Protein AF-R4W8A7-F1 (afdb_monomer_lite)

Foldseek 3Di:
DDDDDDDDDDPPPPPPPPVPPPDDDDDDQDQQCPLPDRPVCCVVLVADSNDQQRCPLQHGPVVCVVLVARSNDQQRCPLQHGCNRCVVLVARSNDQQRCPLQRGVNNCVVLVARSNDQQRFQQPHGQNCQVVQHDPVRHGNPPRDSQAAEAAAEEEEEVVFDFDDPVLQVVLQVVQLPAQPATSVRHGGHGYHYHGDYYFHDAAAEVPCQVVVVVRQCVRCPVVLVGYAYEYAGAHDPPDPDQKDDDVVGRYIYGHSPDDSLQRSLVVNLNVVCSRVPPCVVPPQQDPVDNVDGHDFDSNDRPPDPDDDDDHDCVVVPVVVDDDPDD

Structure (mmCIF, N/CA/C/O backbone):
data_AF-R4W8A7-F1
#
_entry.id   AF-R4W8A7-F1
#
loop_
_atom_site.group_PDB
_atom_site.id
_atom_site.type_symbol
_atom_site.label_atom_id
_atom_site.label_alt_id
_atom_site.label_comp_id
_atom_site.label_asym_id
_atom_site.label_entity_id
_atom_site.label_seq_id
_atom_site.pdbx_PDB_ins_code
_atom_site.Cartn_x
_atom_site.Cartn_y
_atom_site.Cartn_z
_atom_site.occupancy
_atom_site.B_iso_or_equiv
_atom_site.auth_seq_id
_atom_site.auth_comp_id
_atom_site.auth_asym_id
_atom_site.auth_atom_id
_atom_site.pdbx_PDB_model_num
ATOM 1 N N . MET A 1 1 ? 80.874 -18.357 -58.121 1.00 40.91 1 MET A N 1
ATOM 2 C CA . MET A 1 1 ? 80.306 -16.994 -58.053 1.00 40.91 1 MET A CA 1
ATOM 3 C C . MET A 1 1 ? 78.795 -17.116 -57.934 1.00 40.91 1 MET A C 1
ATOM 5 O O . MET A 1 1 ? 78.198 -17.773 -58.768 1.00 40.91 1 MET A O 1
ATOM 9 N N . ALA A 1 2 ? 78.270 -16.571 -56.833 1.00 42.44 2 ALA A N 1
ATOM 10 C CA . ALA A 1 2 ? 76.891 -16.185 -56.505 1.00 42.44 2 ALA A CA 1
ATOM 11 C C . ALA A 1 2 ? 75.696 -17.038 -56.995 1.00 42.44 2 ALA A C 1
ATOM 13 O O . ALA A 1 2 ? 75.274 -16.966 -58.143 1.00 42.44 2 ALA A O 1
ATOM 14 N N . SER A 1 3 ? 75.072 -17.725 -56.033 1.00 41.09 3 SER A N 1
ATOM 15 C CA . SER A 1 3 ? 73.655 -18.104 -56.039 1.00 41.09 3 SER A CA 1
ATOM 16 C C . SER A 1 3 ? 72.813 -16.889 -55.625 1.00 41.09 3 SER A C 1
ATOM 18 O O . SER A 1 3 ? 73.094 -16.305 -54.578 1.00 41.09 3 SER A O 1
ATOM 20 N N . ILE A 1 4 ? 71.759 -16.558 -56.375 1.00 42.88 4 ILE A N 1
ATOM 21 C CA . ILE A 1 4 ? 70.669 -15.675 -55.927 1.00 42.88 4 ILE A CA 1
ATOM 22 C C . ILE A 1 4 ? 69.343 -16.369 -56.275 1.00 42.88 4 ILE A C 1
ATOM 24 O O . ILE A 1 4 ? 69.090 -16.588 -57.460 1.00 42.88 4 ILE A O 1
ATOM 28 N N . PRO A 1 5 ? 68.504 -16.746 -55.291 1.00 47.16 5 PRO A N 1
ATOM 29 C CA . PRO A 1 5 ? 67.225 -17.391 -55.555 1.00 47.16 5 PRO A CA 1
ATOM 30 C C . PRO A 1 5 ? 66.009 -16.499 -55.223 1.00 47.16 5 PRO A C 1
ATOM 32 O O . PRO A 1 5 ? 66.077 -15.630 -54.353 1.00 47.16 5 PRO A O 1
ATOM 35 N N . ARG A 1 6 ? 64.862 -16.879 -55.817 1.00 44.91 6 ARG A N 1
ATOM 36 C CA . ARG A 1 6 ? 63.460 -16.503 -55.494 1.00 44.91 6 ARG A CA 1
ATOM 37 C C . ARG A 1 6 ? 63.041 -15.091 -55.972 1.00 44.91 6 ARG A C 1
ATOM 39 O O . ARG A 1 6 ? 63.858 -14.191 -56.038 1.00 44.91 6 ARG A O 1
ATOM 46 N N . ARG A 1 7 ? 61.775 -14.808 -56.306 1.00 41.84 7 ARG A N 1
ATOM 47 C CA . ARG A 1 7 ? 60.537 -15.164 -55.589 1.00 41.84 7 ARG A CA 1
ATOM 48 C C . ARG A 1 7 ? 59.315 -15.172 -56.514 1.00 41.84 7 ARG A C 1
ATOM 50 O O . ARG A 1 7 ? 59.117 -14.248 -57.293 1.00 41.84 7 ARG A O 1
ATOM 57 N N . SER A 1 8 ? 58.484 -16.197 -56.344 1.00 41.72 8 SER A N 1
ATOM 58 C CA . SER A 1 8 ? 57.076 -16.199 -56.731 1.00 41.72 8 SER A CA 1
ATOM 59 C C . SER A 1 8 ? 56.355 -15.051 -56.026 1.00 41.72 8 SER A C 1
ATOM 61 O O . SER A 1 8 ? 56.482 -14.891 -54.810 1.00 41.72 8 SER A O 1
ATOM 63 N N . LEU A 1 9 ? 55.618 -14.258 -56.798 1.00 34.59 9 LEU A N 1
ATOM 64 C CA . LEU A 1 9 ? 54.727 -13.216 -56.310 1.00 34.59 9 LEU A CA 1
ATOM 65 C C . LEU A 1 9 ? 53.485 -13.897 -55.712 1.00 34.59 9 LEU A C 1
ATOM 67 O O . LEU A 1 9 ? 52.551 -14.235 -56.431 1.00 34.59 9 LEU A O 1
ATOM 71 N N . LEU A 1 10 ? 53.501 -14.163 -54.404 1.00 33.59 10 LEU A N 1
ATOM 72 C CA . LEU A 1 10 ? 52.267 -14.380 -53.653 1.00 33.59 10 LEU A CA 1
ATOM 73 C C . LEU A 1 10 ? 51.600 -13.011 -53.496 1.00 33.59 10 LEU A C 1
ATOM 75 O O . LEU A 1 10 ? 52.116 -12.147 -52.789 1.00 33.59 10 LEU A O 1
ATOM 79 N N . VAL A 1 11 ? 50.469 -12.816 -54.171 1.00 34.50 11 VAL A N 1
ATOM 80 C CA . VAL A 1 11 ? 49.527 -11.744 -53.848 1.00 34.50 11 VAL A CA 1
ATOM 81 C C . VAL A 1 11 ? 48.867 -12.148 -52.534 1.00 34.50 11 VAL A C 1
ATOM 83 O O . VAL A 1 11 ? 47.927 -12.936 -52.513 1.00 34.50 11 VAL A O 1
ATOM 86 N N . ALA A 1 12 ? 49.424 -11.677 -51.422 1.00 31.95 12 ALA A N 1
ATOM 87 C CA . ALA A 1 12 ? 48.715 -11.676 -50.157 1.00 31.95 12 ALA A CA 1
ATOM 88 C C . ALA A 1 12 ? 47.638 -10.590 -50.259 1.00 31.95 12 ALA A C 1
ATOM 90 O O . ALA A 1 12 ? 47.948 -9.401 -50.204 1.00 31.95 12 ALA A O 1
ATOM 91 N N . ILE A 1 13 ? 46.386 -11.000 -50.461 1.00 40.44 13 ILE A N 1
ATOM 92 C CA . ILE A 1 13 ? 45.234 -10.163 -50.129 1.00 40.44 13 ILE A CA 1
ATOM 93 C C . ILE A 1 13 ? 45.298 -10.015 -48.610 1.00 40.44 13 ILE A C 1
ATOM 95 O O . ILE A 1 13 ? 44.958 -10.936 -47.871 1.00 40.44 13 ILE A O 1
ATOM 99 N N . ALA A 1 14 ? 45.859 -8.902 -48.147 1.00 34.88 14 ALA A N 1
ATOM 100 C CA . ALA A 1 14 ? 45.767 -8.527 -46.753 1.00 34.88 14 ALA A CA 1
ATOM 101 C C . ALA A 1 14 ? 44.297 -8.198 -46.486 1.00 34.88 14 ALA A C 1
ATOM 103 O O . ALA A 1 14 ? 43.787 -7.191 -46.972 1.00 34.88 14 ALA A O 1
ATOM 104 N N . ILE A 1 15 ? 43.618 -9.068 -45.739 1.00 44.22 15 ILE A N 1
ATOM 105 C CA . ILE A 1 15 ? 42.438 -8.678 -44.973 1.00 44.22 15 ILE A CA 1
ATOM 106 C C . ILE A 1 15 ? 42.979 -7.690 -43.941 1.00 44.22 15 ILE A C 1
ATOM 108 O O . ILE A 1 15 ? 43.568 -8.081 -42.935 1.00 44.22 15 ILE A O 1
ATOM 112 N N . VAL A 1 16 ? 42.923 -6.403 -44.272 1.00 36.38 16 VAL A N 1
ATOM 113 C CA . VAL A 1 16 ? 43.170 -5.339 -43.305 1.00 36.38 16 VAL A CA 1
ATOM 114 C C . VAL A 1 16 ? 41.988 -5.404 -42.338 1.00 36.38 16 VAL A C 1
ATOM 116 O O . VAL A 1 16 ? 40.857 -5.280 -42.807 1.00 36.38 16 VAL A O 1
ATOM 119 N N . PRO A 1 17 ? 42.191 -5.650 -41.031 1.00 43.69 17 PRO A N 1
ATOM 120 C CA . PRO A 1 17 ? 41.101 -5.496 -40.083 1.00 43.69 17 PRO A CA 1
ATOM 121 C C . PRO A 1 17 ? 40.669 -4.030 -40.159 1.00 43.69 17 PRO A C 1
ATOM 123 O O . PRO A 1 17 ? 41.504 -3.126 -40.080 1.00 43.69 17 PRO A O 1
ATOM 126 N N . ILE A 1 18 ? 39.377 -3.810 -40.373 1.00 47.09 18 ILE A N 1
ATOM 127 C CA . ILE A 1 18 ? 38.748 -2.505 -40.628 1.00 47.09 18 ILE A CA 1
ATOM 128 C C . ILE A 1 18 ? 39.082 -1.462 -39.533 1.00 47.09 18 ILE A C 1
ATOM 130 O O . ILE A 1 18 ? 39.034 -0.263 -39.783 1.00 47.09 18 ILE A O 1
ATOM 134 N N . ALA A 1 19 ? 39.593 -1.894 -38.378 1.00 43.59 19 ALA A N 1
ATOM 135 C CA . ALA A 1 19 ? 40.001 -1.062 -37.248 1.00 43.59 19 ALA A CA 1
ATOM 136 C C . ALA A 1 19 ? 41.186 -0.084 -37.468 1.00 43.59 19 ALA A C 1
ATOM 138 O O . ALA A 1 19 ? 41.485 0.688 -36.562 1.00 43.59 19 ALA A O 1
ATOM 139 N N . PHE A 1 20 ? 41.897 -0.077 -38.609 1.00 42.31 20 PHE A N 1
ATOM 140 C CA . PHE A 1 20 ? 43.115 0.756 -38.767 1.00 42.31 20 PHE A CA 1
ATOM 141 C C . PHE A 1 20 ? 43.002 1.970 -39.711 1.00 42.31 20 PHE A C 1
ATOM 143 O O . PHE A 1 20 ? 44.007 2.644 -39.943 1.00 42.31 20 PHE A O 1
ATOM 150 N N . LEU A 1 21 ? 41.822 2.295 -40.255 1.00 41.53 21 LEU A N 1
ATOM 151 C CA . LEU A 1 21 ? 41.671 3.384 -41.241 1.00 41.53 21 LEU A CA 1
ATOM 152 C C . LEU A 1 21 ? 40.852 4.597 -40.759 1.00 41.53 21 LEU A C 1
ATOM 154 O O . LEU A 1 21 ? 40.153 5.212 -41.556 1.00 41.53 21 LEU A O 1
ATOM 158 N N . ALA A 1 22 ? 40.960 4.988 -39.487 1.00 44.25 22 ALA A N 1
ATOM 159 C CA . ALA A 1 22 ? 40.264 6.176 -38.978 1.00 44.25 22 ALA A CA 1
ATOM 160 C C . ALA A 1 22 ? 41.106 7.012 -38.000 1.00 44.25 22 ALA A C 1
ATOM 162 O O . ALA A 1 22 ? 40.654 7.364 -36.920 1.00 44.25 22 ALA A O 1
ATOM 163 N N . ILE A 1 23 ? 42.341 7.371 -38.363 1.00 47.31 23 ILE A N 1
ATOM 164 C CA . ILE A 1 23 ? 43.041 8.480 -37.696 1.00 47.31 23 ILE A CA 1
ATOM 165 C C . ILE A 1 23 ? 43.795 9.278 -38.754 1.00 47.31 23 ILE A C 1
ATOM 167 O O . ILE A 1 23 ? 44.922 8.925 -39.083 1.00 47.31 23 ILE A O 1
ATOM 171 N N . LEU A 1 24 ? 43.163 10.325 -39.301 1.00 39.53 24 LEU A N 1
ATOM 172 C CA . LEU A 1 24 ? 43.803 11.570 -39.764 1.00 39.53 24 LEU A CA 1
ATOM 173 C C . LEU A 1 24 ? 42.748 12.538 -40.342 1.00 39.53 24 LEU A C 1
ATOM 175 O O . LEU A 1 24 ? 42.532 12.599 -41.546 1.00 39.53 24 LEU A O 1
ATOM 179 N N . GLY A 1 25 ? 42.160 13.351 -39.459 1.00 35.94 25 GLY A N 1
ATOM 180 C CA . GLY A 1 25 ? 41.702 14.705 -39.788 1.00 35.94 25 GLY A CA 1
ATOM 181 C C . GLY A 1 25 ? 40.254 14.878 -40.260 1.00 35.94 25 GLY A C 1
ATOM 182 O O . GLY A 1 25 ? 39.987 14.836 -41.452 1.00 35.94 25 GLY A O 1
ATOM 183 N N . GLY A 1 26 ? 39.376 15.260 -39.324 1.00 40.22 26 GLY A N 1
ATOM 184 C CA . GLY A 1 26 ? 38.155 16.021 -39.618 1.00 40.22 26 GLY A CA 1
ATOM 185 C C . GLY A 1 26 ? 36.877 15.196 -39.766 1.00 40.22 26 GLY A C 1
ATOM 186 O O . GLY A 1 26 ? 36.569 14.732 -40.853 1.00 40.22 26 GLY A O 1
ATOM 187 N N . THR A 1 27 ? 36.143 15.076 -38.654 1.00 53.88 27 THR A N 1
ATOM 188 C CA . THR A 1 27 ? 34.670 15.008 -38.547 1.00 53.88 27 THR A CA 1
ATOM 189 C C . THR A 1 27 ? 33.925 14.385 -39.733 1.00 53.88 27 THR A C 1
ATOM 191 O O . THR A 1 27 ? 33.524 15.107 -40.641 1.00 53.88 27 THR A O 1
ATOM 194 N N . ASN A 1 28 ? 33.761 13.062 -39.701 1.00 52.72 28 ASN A N 1
ATOM 195 C CA . ASN A 1 28 ? 32.592 12.295 -40.153 1.00 52.72 28 ASN A CA 1
ATOM 196 C C . ASN A 1 28 ? 32.923 10.830 -39.859 1.00 52.72 28 ASN A C 1
ATOM 198 O O . ASN A 1 28 ? 33.483 10.118 -40.691 1.00 52.72 28 ASN A O 1
ATOM 202 N N . VAL A 1 29 ? 32.696 10.434 -38.610 1.00 57.72 29 VAL A N 1
ATOM 203 C CA . VAL A 1 29 ? 32.687 9.024 -38.226 1.00 57.72 29 VAL A CA 1
ATOM 204 C C . VAL A 1 29 ? 31.498 8.398 -38.944 1.00 57.72 29 VAL A C 1
ATOM 206 O O . VAL A 1 29 ? 30.374 8.856 -38.784 1.00 57.72 29 VAL A O 1
ATOM 209 N N . VAL A 1 30 ? 31.782 7.458 -39.837 1.00 74.75 30 VAL A N 1
ATOM 210 C CA . VAL A 1 30 ? 30.763 6.752 -40.612 1.00 74.75 30 VAL A CA 1
ATOM 211 C C . VAL A 1 30 ? 30.154 5.702 -39.686 1.00 74.75 30 VAL A C 1
ATOM 213 O O . VAL A 1 30 ? 30.893 4.819 -39.253 1.00 74.75 30 VAL A O 1
ATOM 216 N N . ALA A 1 31 ? 28.864 5.839 -39.373 1.00 75.69 31 ALA A N 1
ATOM 217 C CA . ALA A 1 31 ? 28.040 4.732 -38.886 1.00 75.69 31 ALA A CA 1
ATOM 218 C C . ALA A 1 31 ? 28.004 3.653 -39.976 1.00 75.69 31 ALA A C 1
ATOM 220 O O . ALA A 1 31 ? 27.965 3.987 -41.169 1.00 75.69 31 ALA A O 1
ATOM 221 N N . LEU A 1 32 ? 28.130 2.385 -39.600 1.00 85.31 32 LEU A N 1
ATOM 222 C CA . LEU A 1 32 ? 28.291 1.277 -40.549 1.00 85.31 32 LEU A CA 1
ATOM 223 C C . LEU A 1 32 ? 26.991 0.471 -40.751 1.00 85.31 32 LEU A C 1
ATOM 225 O O . LEU A 1 32 ? 26.922 -0.323 -41.694 1.00 85.31 32 LEU A O 1
ATOM 229 N N . ASP A 1 33 ? 25.962 0.767 -39.964 1.00 79.69 33 ASP A N 1
ATOM 230 C CA . ASP A 1 33 ? 24.642 0.129 -39.876 1.00 79.69 33 ASP A CA 1
ATOM 231 C C . ASP A 1 33 ? 23.469 1.135 -39.800 1.00 79.69 33 ASP A C 1
ATOM 233 O O . ASP A 1 33 ? 22.336 0.754 -39.510 1.00 79.69 33 ASP A O 1
ATOM 237 N N . ASP A 1 34 ? 23.720 2.395 -40.178 1.00 82.44 34 ASP A N 1
ATOM 238 C CA . ASP A 1 34 ? 22.728 3.475 -40.327 1.00 82.44 34 ASP A CA 1
ATOM 239 C C . ASP A 1 34 ? 21.937 3.848 -39.045 1.00 82.44 34 ASP A C 1
ATOM 241 O O . ASP A 1 34 ? 20.929 4.553 -39.146 1.00 82.44 34 ASP A O 1
ATOM 245 N N . ASP A 1 35 ? 22.404 3.465 -37.856 1.00 81.38 35 ASP A N 1
ATOM 246 C CA . ASP A 1 35 ? 21.795 3.806 -36.556 1.00 81.38 35 ASP A CA 1
ATOM 247 C C . ASP A 1 35 ? 22.171 5.229 -36.065 1.00 81.38 35 ASP A C 1
ATOM 249 O O . ASP A 1 35 ? 21.445 5.889 -35.328 1.00 81.38 35 ASP A O 1
ATOM 253 N N . GLY A 1 36 ? 23.290 5.762 -36.564 1.00 83.31 36 GLY A N 1
ATOM 254 C CA . GLY A 1 36 ? 23.833 7.063 -36.180 1.00 83.31 36 GLY A CA 1
ATOM 255 C C . GLY A 1 36 ? 24.973 6.997 -35.162 1.00 83.31 36 GLY A C 1
ATOM 256 O O . GLY A 1 36 ? 25.645 8.023 -34.971 1.00 83.31 36 GLY A O 1
ATOM 257 N N . ALA A 1 37 ? 25.269 5.830 -34.586 1.00 83.75 37 ALA A N 1
ATOM 258 C CA . ALA A 1 37 ? 26.425 5.606 -33.743 1.00 83.75 37 ALA A CA 1
ATOM 259 C C . ALA A 1 37 ? 27.711 5.601 -34.591 1.00 83.75 37 ALA A C 1
ATOM 261 O O . ALA A 1 37 ? 27.817 5.027 -35.677 1.00 83.75 37 ALA A O 1
ATOM 262 N N . PRO A 1 38 ? 28.764 6.302 -34.148 1.00 84.62 38 PRO A N 1
ATOM 263 C CA . PRO A 1 38 ? 30.074 6.172 -34.760 1.00 84.62 38 PRO A CA 1
ATOM 264 C C . PRO A 1 38 ? 30.617 4.738 -34.652 1.00 84.62 38 PRO A C 1
ATOM 266 O O . PRO A 1 38 ? 30.923 4.314 -33.545 1.00 84.62 38 PRO A O 1
ATOM 269 N N . ALA A 1 39 ? 30.997 4.105 -35.768 1.00 83.50 39 ALA A N 1
ATOM 270 C CA . ALA A 1 39 ? 31.692 2.801 -35.753 1.00 83.50 39 ALA A CA 1
ATOM 271 C C . ALA A 1 39 ? 32.928 2.733 -34.841 1.00 83.50 39 ALA A C 1
ATOM 273 O O . ALA A 1 39 ? 33.339 1.673 -34.377 1.00 83.50 39 ALA A O 1
ATOM 274 N N . ALA A 1 40 ? 33.578 3.873 -34.587 1.00 82.25 40 ALA A N 1
ATOM 275 C CA . ALA A 1 40 ? 34.628 3.934 -33.580 1.00 82.25 40 ALA A CA 1
ATOM 276 C C . ALA A 1 40 ? 34.063 3.823 -32.153 1.00 82.25 40 ALA A C 1
ATOM 278 O O . ALA A 1 40 ? 34.636 3.089 -31.357 1.00 82.25 40 ALA A O 1
ATOM 279 N N . ALA A 1 41 ? 32.994 4.555 -31.828 1.00 83.12 41 ALA A N 1
ATOM 280 C CA . ALA A 1 41 ? 32.342 4.513 -30.521 1.00 83.12 41 ALA A CA 1
ATOM 281 C C . ALA A 1 41 ? 31.858 3.099 -30.197 1.00 83.12 41 ALA A C 1
ATOM 283 O O . ALA A 1 41 ? 32.230 2.605 -29.144 1.00 83.12 41 ALA A O 1
ATOM 284 N N . GLU A 1 42 ? 31.197 2.422 -31.132 1.00 84.75 42 GLU A N 1
ATOM 285 C CA . GLU A 1 42 ? 30.707 1.045 -30.972 1.00 84.75 42 GLU A CA 1
ATOM 286 C C . GLU A 1 42 ? 31.853 0.059 -30.723 1.00 84.75 42 GLU A C 1
ATOM 288 O O . GLU A 1 42 ? 31.872 -0.657 -29.730 1.00 84.75 42 GLU A O 1
ATOM 293 N N . VAL A 1 43 ? 32.929 0.120 -31.520 1.00 84.25 43 VAL A N 1
ATOM 294 C CA . VAL A 1 43 ? 34.113 -0.737 -31.311 1.00 84.25 43 VAL A CA 1
ATOM 295 C C . VAL A 1 43 ? 34.791 -0.496 -29.953 1.00 84.25 43 VAL A C 1
ATOM 297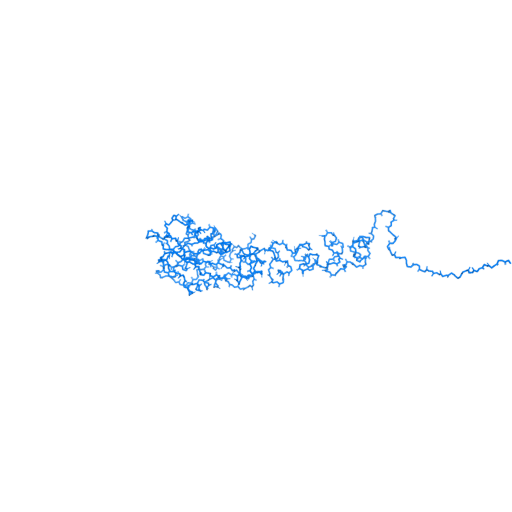 O O . VAL A 1 43 ? 35.371 -1.426 -29.385 1.00 84.25 43 VAL A O 1
ATOM 300 N N . TRP A 1 44 ? 34.779 0.737 -29.435 1.00 81.50 44 TRP A N 1
ATOM 301 C CA . TRP A 1 44 ? 35.346 1.056 -28.117 1.00 81.50 44 TRP A CA 1
ATOM 302 C C . TRP A 1 44 ? 34.375 0.774 -26.960 1.00 81.50 44 TRP A C 1
ATOM 304 O O . TRP A 1 44 ? 34.848 0.419 -25.879 1.00 81.50 44 TRP A O 1
ATOM 314 N N . GLY A 1 45 ? 33.069 0.934 -27.181 1.00 79.00 45 GLY A N 1
ATOM 315 C CA . GLY A 1 45 ? 31.971 0.629 -26.258 1.00 79.00 45 GLY A CA 1
ATOM 316 C C . GLY A 1 45 ? 31.664 -0.867 -26.177 1.00 79.00 45 GLY A C 1
ATOM 317 O O . GLY A 1 45 ? 31.176 -1.344 -25.161 1.00 79.00 45 GLY A O 1
ATOM 318 N N . GLY A 1 46 ? 32.089 -1.628 -27.185 1.00 84.62 46 GLY A N 1
ATOM 319 C CA . GLY A 1 46 ? 31.979 -3.079 -27.260 1.00 84.62 46 GLY A CA 1
ATOM 320 C C . GLY A 1 46 ? 30.744 -3.590 -28.002 1.00 84.62 46 GLY A C 1
ATOM 321 O O . GLY A 1 46 ? 30.560 -4.808 -28.000 1.00 84.62 46 GLY A O 1
ATOM 322 N N . SER A 1 47 ? 29.933 -2.708 -28.588 1.00 89.44 47 SER A N 1
ATOM 323 C CA . SER A 1 47 ? 28.782 -3.074 -29.416 1.00 89.44 47 SER A CA 1
ATOM 324 C C . SER A 1 47 ? 29.206 -3.391 -30.867 1.00 89.44 47 SER A C 1
ATOM 326 O O . SER A 1 47 ? 30.377 -3.183 -31.229 1.00 89.44 47 SER A O 1
ATOM 328 N N . ASP A 1 48 ? 28.350 -4.040 -31.665 1.00 89.19 48 ASP A N 1
ATOM 329 C CA . ASP A 1 48 ? 28.705 -4.508 -33.014 1.00 89.19 48 ASP A CA 1
ATOM 330 C C . ASP A 1 48 ? 28.410 -3.421 -34.060 1.00 89.19 48 ASP A C 1
ATOM 332 O O . ASP A 1 48 ? 27.258 -3.257 -34.428 1.00 89.19 48 ASP A O 1
ATOM 336 N N . PRO A 1 49 ? 29.430 -2.778 -34.669 1.00 88.50 49 PRO A N 1
ATOM 337 C CA . PRO A 1 49 ? 29.230 -1.664 -35.605 1.00 88.50 49 PRO A CA 1
ATOM 338 C C . PRO A 1 49 ? 28.556 -2.056 -36.931 1.00 88.50 49 PRO A C 1
ATOM 340 O O . PRO A 1 49 ? 28.585 -1.307 -37.902 1.00 88.50 49 PRO A O 1
ATOM 343 N N . PHE A 1 50 ? 28.112 -3.298 -37.086 1.00 91.19 50 PHE A N 1
ATOM 344 C CA . PHE A 1 50 ? 27.370 -3.758 -38.257 1.00 91.19 50 PHE A CA 1
ATOM 345 C C . PHE A 1 50 ? 25.932 -4.155 -37.911 1.00 91.19 50 PHE A C 1
ATOM 347 O O . PHE A 1 50 ? 25.246 -4.716 -38.777 1.00 91.19 50 PHE A O 1
ATOM 354 N N . VAL A 1 51 ? 25.504 -3.927 -36.671 1.00 92.38 51 VAL A N 1
ATOM 355 C CA . VAL A 1 51 ? 24.207 -4.309 -36.133 1.00 92.38 51 VAL A CA 1
ATOM 356 C C . VAL A 1 51 ? 23.633 -3.108 -35.393 1.00 92.38 51 VAL A C 1
ATOM 358 O O . VAL A 1 51 ? 24.065 -2.798 -34.300 1.00 92.38 51 VAL A O 1
ATOM 361 N N . THR A 1 52 ? 22.585 -2.525 -35.975 1.00 94.06 52 THR A N 1
ATOM 362 C CA . THR A 1 52 ? 21.883 -1.340 -35.457 1.00 94.06 52 THR A CA 1
ATOM 363 C C . THR A 1 52 ? 21.439 -1.463 -33.991 1.00 94.06 52 THR A C 1
ATOM 365 O O . THR A 1 52 ? 21.316 -0.450 -33.323 1.00 94.06 52 THR A O 1
ATOM 368 N N . ASP A 1 53 ? 21.126 -2.677 -33.540 1.00 95.50 53 ASP A N 1
ATOM 369 C CA . ASP A 1 53 ? 20.618 -3.021 -32.204 1.00 95.50 53 ASP A CA 1
ATOM 370 C C . ASP A 1 53 ? 21.356 -4.298 -31.773 1.00 95.50 53 ASP A C 1
ATOM 372 O O . ASP A 1 53 ? 21.054 -5.409 -32.241 1.00 95.50 53 ASP A O 1
ATOM 376 N N . THR A 1 54 ? 22.441 -4.120 -31.025 1.00 96.00 54 THR A N 1
ATOM 377 C CA . THR A 1 54 ? 23.427 -5.171 -30.770 1.00 96.00 54 THR A CA 1
ATOM 378 C C . THR A 1 54 ? 22.896 -6.287 -29.865 1.00 96.00 54 THR A C 1
ATOM 380 O O . THR A 1 54 ? 23.268 -7.454 -30.070 1.00 96.00 54 THR A O 1
ATOM 383 N N . ASP A 1 55 ? 22.060 -5.985 -28.872 1.00 96.19 55 ASP A N 1
ATOM 384 C CA . ASP A 1 55 ? 21.506 -6.979 -27.941 1.00 96.19 55 ASP A CA 1
ATOM 385 C C . ASP A 1 55 ? 20.067 -7.412 -28.253 1.00 96.19 55 ASP A C 1
ATOM 387 O O . ASP A 1 55 ? 19.653 -8.492 -27.811 1.00 96.19 55 ASP A O 1
ATOM 391 N N . GLY A 1 56 ? 19.384 -6.700 -29.146 1.00 97.00 56 GLY A N 1
ATOM 392 C CA . GLY A 1 56 ? 18.109 -7.085 -29.731 1.00 97.00 56 GLY A CA 1
ATOM 393 C C . GLY A 1 56 ? 16.897 -6.730 -28.877 1.00 97.00 56 GLY A C 1
ATOM 394 O O . GLY A 1 56 ? 15.878 -7.419 -29.008 1.00 97.00 56 GLY A O 1
ATOM 395 N N . ASP A 1 57 ? 17.005 -5.731 -28.006 1.00 96.31 57 ASP A N 1
ATOM 396 C CA . ASP A 1 57 ? 15.968 -5.316 -27.055 1.00 96.31 57 ASP A CA 1
ATOM 397 C C . ASP A 1 57 ? 14.940 -4.327 -27.662 1.00 96.31 57 ASP A C 1
ATOM 399 O O . ASP A 1 57 ? 13.864 -4.065 -27.107 1.00 96.31 57 ASP A O 1
ATOM 403 N N . GLY A 1 58 ? 15.225 -3.838 -28.876 1.00 95.56 58 GLY A N 1
ATOM 404 C CA . GLY A 1 58 ? 14.387 -2.914 -29.629 1.00 95.56 58 GLY A CA 1
ATOM 405 C C . GLY A 1 58 ? 14.795 -1.441 -29.548 1.00 95.56 58 GLY A C 1
ATOM 406 O O . GLY A 1 58 ? 14.071 -0.610 -30.118 1.00 95.56 58 GLY A O 1
ATOM 407 N N . LEU A 1 59 ? 15.907 -1.105 -28.895 1.00 95.88 59 LEU A N 1
ATOM 408 C CA . LEU A 1 59 ? 16.607 0.175 -29.000 1.00 95.88 59 LEU A CA 1
ATOM 409 C C . LEU A 1 59 ? 17.813 0.042 -29.932 1.00 95.88 59 LEU A C 1
ATOM 411 O O . LEU A 1 59 ? 18.393 -1.020 -30.078 1.00 95.88 59 LEU A O 1
ATOM 415 N N . ASP A 1 60 ? 18.145 1.122 -30.639 1.00 95.44 60 ASP A N 1
ATOM 416 C CA . ASP A 1 60 ? 19.387 1.147 -31.410 1.00 95.44 60 ASP A CA 1
ATOM 417 C C . ASP A 1 60 ? 20.568 1.587 -30.537 1.00 95.44 60 ASP A C 1
ATOM 419 O O . ASP A 1 60 ? 20.393 2.401 -29.622 1.00 95.44 60 ASP A O 1
ATOM 423 N N . ASP A 1 61 ? 21.771 1.099 -30.858 1.00 94.62 61 ASP A N 1
ATOM 424 C CA . ASP A 1 61 ? 22.993 1.337 -30.083 1.00 94.62 61 ASP A CA 1
ATOM 425 C C . ASP A 1 61 ? 23.203 2.845 -29.826 1.00 94.62 61 ASP A C 1
ATOM 427 O O . ASP A 1 61 ? 23.571 3.278 -28.729 1.00 94.62 61 ASP A O 1
ATOM 431 N N . ALA A 1 62 ? 22.951 3.682 -30.841 1.00 91.75 62 ALA A N 1
ATOM 432 C CA . ALA A 1 62 ? 23.009 5.138 -30.735 1.00 91.75 62 ALA A CA 1
ATOM 433 C C . ALA A 1 62 ? 22.065 5.712 -29.663 1.00 91.75 62 ALA A C 1
ATOM 435 O O . ALA A 1 62 ? 22.478 6.579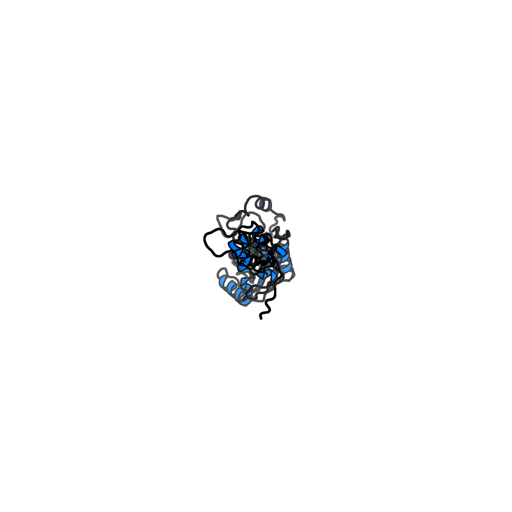 -28.885 1.00 91.75 62 ALA A O 1
ATOM 436 N N . THR A 1 63 ? 20.810 5.260 -29.628 1.00 94.19 63 THR A N 1
ATOM 437 C CA . THR A 1 63 ? 19.806 5.675 -28.641 1.00 94.19 63 THR A CA 1
ATOM 438 C C . THR A 1 63 ? 20.215 5.246 -27.245 1.00 94.19 63 THR A C 1
ATOM 440 O O . THR A 1 63 ? 20.077 6.037 -26.311 1.00 94.19 63 THR A O 1
ATOM 443 N N . GLU A 1 64 ? 20.744 4.038 -27.102 1.00 95.19 64 GLU A N 1
ATOM 444 C CA . GLU A 1 64 ? 21.204 3.506 -25.823 1.00 95.19 64 GLU A CA 1
ATOM 445 C C . GLU A 1 64 ? 22.353 4.332 -25.236 1.00 95.19 64 GLU A C 1
ATOM 447 O O . GLU A 1 64 ? 22.284 4.781 -24.087 1.00 95.19 64 GLU A O 1
ATOM 452 N N . TYR A 1 65 ? 23.350 4.697 -26.055 1.00 91.50 65 TYR A N 1
ATOM 453 C CA . TYR A 1 65 ? 24.400 5.635 -25.637 1.00 91.50 65 TYR A CA 1
ATOM 454 C C . TYR A 1 65 ? 23.845 6.994 -25.176 1.00 91.50 65 TYR A C 1
ATOM 456 O O . TYR A 1 65 ? 24.415 7.612 -24.269 1.00 91.50 65 TYR A O 1
ATOM 464 N N . ASP A 1 66 ? 22.776 7.483 -25.809 1.00 92.00 66 ASP A N 1
ATOM 465 C CA . ASP A 1 66 ? 22.167 8.781 -25.505 1.00 92.00 66 ASP A CA 1
ATOM 466 C C . ASP A 1 66 ? 21.347 8.763 -24.202 1.00 92.00 66 ASP A C 1
ATOM 468 O O . ASP A 1 66 ? 21.316 9.777 -23.493 1.00 92.00 66 ASP A O 1
ATOM 472 N N . ILE A 1 67 ? 20.697 7.642 -23.872 1.00 93.38 67 ILE A N 1
ATOM 473 C CA . ILE A 1 67 ? 19.892 7.493 -22.645 1.00 93.38 67 ILE A CA 1
ATOM 474 C C . ILE A 1 67 ? 20.666 6.877 -21.476 1.00 93.38 67 ILE A C 1
ATOM 476 O O . ILE A 1 67 ? 20.215 6.985 -20.341 1.00 93.38 67 ILE A O 1
ATOM 480 N N . GLY A 1 68 ? 21.857 6.335 -21.729 1.00 94.44 68 GLY A N 1
ATOM 481 C CA . GLY A 1 68 ? 22.758 5.822 -20.701 1.00 94.44 68 GLY A CA 1
ATOM 482 C C . GLY A 1 68 ? 22.619 4.330 -20.404 1.00 94.44 68 GLY A C 1
ATOM 483 O O . GLY A 1 68 ? 23.144 3.904 -19.373 1.00 94.44 68 GLY A O 1
ATOM 484 N N . THR A 1 69 ? 21.969 3.568 -21.285 1.00 96.50 69 THR A N 1
ATOM 485 C CA . THR A 1 69 ? 21.904 2.101 -21.233 1.00 96.50 69 THR A CA 1
ATOM 486 C C . THR A 1 69 ? 23.148 1.451 -21.866 1.00 96.50 69 THR A C 1
ATOM 488 O O . THR A 1 69 ? 23.976 2.145 -22.474 1.00 96.50 69 THR A O 1
ATOM 491 N N . ASP A 1 70 ? 23.382 0.153 -21.630 1.00 95.62 70 ASP A N 1
ATOM 492 C CA . ASP A 1 70 ? 24.510 -0.595 -22.220 1.00 95.62 70 ASP A CA 1
ATOM 493 C C . ASP A 1 70 ? 24.037 -1.352 -23.472 1.00 95.62 70 ASP A C 1
ATOM 495 O O . ASP A 1 70 ? 23.365 -2.359 -23.285 1.00 95.62 70 ASP A O 1
ATOM 499 N N . PRO A 1 71 ? 24.495 -0.987 -24.695 1.00 95.94 71 PRO A N 1
ATOM 500 C CA . PRO A 1 71 ? 24.065 -1.566 -25.985 1.00 95.94 71 PRO A CA 1
ATOM 501 C C . PRO A 1 71 ? 24.521 -3.006 -26.236 1.00 95.94 71 PRO A C 1
ATOM 503 O O . PRO A 1 71 ? 24.951 -3.408 -27.313 1.00 95.94 71 PRO A O 1
ATOM 506 N N . ARG A 1 72 ? 24.646 -3.790 -25.180 1.00 96.00 72 ARG A N 1
ATOM 507 C CA . ARG A 1 72 ? 25.113 -5.178 -25.160 1.00 96.00 72 ARG A CA 1
ATOM 508 C C . ARG A 1 72 ? 24.366 -5.968 -24.089 1.00 96.00 72 ARG A C 1
ATOM 510 O O . ARG A 1 72 ? 24.722 -7.131 -23.848 1.00 96.00 72 ARG A O 1
ATOM 517 N N . VAL A 1 73 ? 23.458 -5.319 -23.374 1.00 97.56 73 VAL A N 1
ATOM 518 C CA . VAL A 1 73 ? 22.724 -5.810 -22.227 1.00 97.56 73 VAL A CA 1
ATOM 519 C C . VAL A 1 73 ? 21.293 -5.314 -22.383 1.00 97.56 73 VAL A C 1
ATOM 521 O O . VAL A 1 73 ? 20.974 -4.227 -21.938 1.00 97.56 73 VAL A O 1
ATOM 524 N N . ALA A 1 74 ? 20.440 -6.191 -22.906 1.00 98.06 74 ALA A N 1
ATOM 525 C CA . ALA A 1 74 ? 19.042 -5.882 -23.193 1.00 98.06 74 ALA A CA 1
ATOM 526 C C . ALA A 1 74 ? 18.201 -5.397 -21.991 1.00 98.06 74 ALA A C 1
ATOM 528 O O . ALA A 1 74 ? 17.052 -5.051 -22.193 1.00 98.06 74 ALA A O 1
ATOM 529 N N . ASP A 1 75 ? 18.723 -5.476 -20.765 1.00 98.25 75 ASP A N 1
ATOM 530 C CA . ASP A 1 75 ? 18.101 -5.095 -19.485 1.00 98.25 75 ASP A CA 1
ATOM 531 C C . ASP A 1 75 ? 19.234 -4.527 -18.609 1.00 98.25 75 ASP A C 1
ATOM 533 O O . ASP A 1 75 ? 20.007 -5.267 -17.976 1.00 98.25 75 ASP A O 1
ATOM 537 N N . THR A 1 76 ? 19.443 -3.217 -18.711 1.00 98.19 76 THR A N 1
ATOM 538 C CA . THR A 1 76 ? 20.617 -2.503 -18.206 1.00 98.19 76 THR A CA 1
ATOM 539 C C . THR A 1 76 ? 20.669 -2.493 -16.683 1.00 98.19 76 THR A C 1
ATOM 541 O O . THR A 1 76 ? 21.756 -2.642 -16.100 1.00 98.19 76 THR A O 1
ATOM 544 N N . ASP A 1 77 ? 19.537 -2.289 -16.015 1.00 97.94 77 ASP A N 1
ATOM 545 C CA . ASP A 1 77 ? 19.469 -2.212 -14.556 1.00 97.94 77 ASP A CA 1
ATOM 546 C C . ASP A 1 77 ? 19.159 -3.557 -13.876 1.00 97.94 77 ASP A C 1
ATOM 548 O O . ASP A 1 77 ? 19.459 -3.728 -12.684 1.00 97.94 77 ASP A O 1
ATOM 552 N N . GLY A 1 78 ? 18.738 -4.554 -14.653 1.00 97.94 78 GLY A N 1
ATOM 553 C CA . GLY A 1 78 ? 18.602 -5.945 -14.253 1.00 97.94 78 GLY A CA 1
ATOM 554 C C . GLY A 1 78 ? 17.325 -6.241 -13.475 1.00 97.94 78 GLY A C 1
ATOM 555 O O . GLY A 1 78 ? 17.350 -7.146 -12.626 1.00 97.94 78 GLY A O 1
ATOM 556 N N . ASP A 1 79 ? 16.255 -5.486 -13.699 1.00 97.44 79 ASP A N 1
ATOM 557 C CA . ASP A 1 79 ? 14.977 -5.629 -13.001 1.00 97.44 79 ASP A CA 1
ATOM 558 C C . ASP A 1 79 ? 14.052 -6.706 -13.611 1.00 97.44 79 ASP A C 1
ATOM 560 O O . ASP A 1 79 ? 13.117 -7.188 -12.957 1.00 97.44 79 ASP A O 1
ATOM 564 N N . GLY A 1 80 ? 14.384 -7.175 -14.820 1.00 96.62 80 GLY A N 1
ATOM 565 C CA . GLY A 1 80 ? 13.643 -8.178 -15.576 1.00 96.62 80 GLY A CA 1
ATOM 566 C C . GLY A 1 80 ? 12.795 -7.637 -16.731 1.00 96.62 80 GLY A C 1
ATOM 567 O O . GLY A 1 80 ? 12.097 -8.444 -17.364 1.00 96.62 80 GLY A O 1
ATOM 568 N N . VAL A 1 81 ? 12.840 -6.337 -17.026 1.00 97.44 81 VAL A N 1
ATOM 569 C CA . VAL A 1 81 ? 12.258 -5.694 -18.210 1.00 97.44 81 VAL A CA 1
ATOM 570 C C . VAL A 1 81 ? 13.378 -5.240 -19.139 1.00 97.44 81 VAL A C 1
ATOM 572 O O . VAL A 1 81 ? 14.405 -4.751 -18.712 1.00 97.44 81 VAL A O 1
ATOM 575 N N . GLU A 1 82 ? 13.194 -5.455 -20.439 1.00 98.25 82 GLU A N 1
ATOM 576 C CA . GLU A 1 82 ? 14.180 -5.017 -21.429 1.00 98.25 82 GLU A CA 1
ATOM 577 C C . GLU A 1 82 ? 14.136 -3.485 -21.615 1.00 98.25 82 GLU A C 1
ATOM 579 O O . GLU A 1 82 ? 13.030 -2.929 -21.633 1.00 98.25 82 GLU A O 1
ATOM 584 N N . ASP A 1 83 ? 15.264 -2.802 -21.848 1.00 98.25 83 ASP A N 1
ATOM 585 C CA . ASP A 1 83 ? 15.329 -1.327 -21.872 1.00 98.25 83 ASP A CA 1
ATOM 586 C C . ASP A 1 83 ? 14.362 -0.751 -22.924 1.00 98.25 83 ASP A C 1
ATOM 588 O O . ASP A 1 83 ? 13.600 0.201 -22.698 1.00 98.25 83 ASP A O 1
ATOM 592 N N . GLY A 1 84 ? 14.301 -1.381 -24.098 1.00 97.25 84 GLY A N 1
ATOM 593 C CA . GLY A 1 84 ? 13.350 -1.051 -25.156 1.00 97.25 84 GLY A CA 1
ATOM 594 C C . GLY A 1 84 ? 11.885 -1.228 -24.763 1.00 97.25 84 GLY A C 1
ATOM 595 O O . GLY A 1 84 ? 11.009 -0.507 -25.268 1.00 97.25 84 GLY A O 1
ATOM 596 N N . ARG A 1 85 ? 11.580 -2.152 -23.848 1.00 97.38 85 ARG A N 1
ATOM 597 C CA . ARG A 1 85 ? 10.242 -2.339 -23.279 1.00 97.38 85 ARG A CA 1
ATOM 598 C C . ARG A 1 85 ? 9.949 -1.311 -22.191 1.00 97.38 85 ARG A C 1
ATOM 600 O O . ARG A 1 85 ? 8.844 -0.762 -22.201 1.00 97.38 85 ARG A O 1
ATOM 607 N N . GLU A 1 86 ? 10.900 -0.999 -21.330 1.00 97.44 86 GLU A N 1
ATOM 608 C CA . GLU A 1 86 ? 10.779 0.053 -20.318 1.00 97.44 86 GLU A CA 1
ATOM 609 C C . GLU A 1 86 ? 10.474 1.407 -20.948 1.00 97.44 86 GLU A C 1
ATOM 611 O O . GLU A 1 86 ? 9.515 2.080 -20.575 1.00 97.44 86 GLU A O 1
ATOM 616 N N . ARG A 1 87 ? 11.141 1.745 -22.057 1.00 95.56 87 ARG A N 1
ATOM 617 C CA . ARG A 1 87 ? 10.835 2.955 -22.840 1.00 95.56 87 ARG A CA 1
ATOM 618 C C . ARG A 1 87 ? 9.397 3.011 -23.360 1.00 95.56 87 ARG A C 1
ATOM 620 O O . ARG A 1 87 ? 8.879 4.106 -23.592 1.00 95.56 87 ARG A O 1
ATOM 627 N N . GLN A 1 88 ? 8.750 1.864 -23.573 1.00 95.31 88 GLN A N 1
ATOM 628 C CA . GLN A 1 88 ? 7.335 1.794 -23.961 1.00 95.31 88 GLN A CA 1
ATOM 629 C C . GLN A 1 88 ? 6.391 1.896 -22.763 1.00 95.31 88 GLN A C 1
ATOM 631 O O . GLN A 1 88 ? 5.278 2.398 -22.926 1.00 95.31 88 GLN A O 1
ATOM 636 N N . LEU A 1 89 ? 6.805 1.383 -21.603 1.00 93.25 89 LEU A N 1
ATOM 637 C CA . LEU A 1 89 ? 6.073 1.478 -20.338 1.00 93.25 89 LEU A CA 1
ATOM 638 C C . LEU A 1 89 ? 6.196 2.874 -19.712 1.00 93.25 89 LEU A C 1
ATOM 640 O O . LEU A 1 89 ? 5.263 3.336 -19.064 1.00 93.25 89 LEU A O 1
ATOM 644 N N . GLY A 1 90 ? 7.290 3.577 -20.004 1.00 94.94 90 GLY A N 1
ATOM 645 C CA . GLY A 1 90 ? 7.626 4.891 -19.471 1.00 94.94 90 GLY A CA 1
ATOM 646 C C . GLY A 1 90 ? 8.553 4.856 -18.254 1.00 94.94 90 GLY A C 1
ATOM 647 O O . GLY A 1 90 ? 8.807 5.932 -17.712 1.00 94.94 90 GLY A O 1
ATOM 648 N N . THR A 1 91 ? 9.007 3.674 -17.824 1.00 95.56 91 THR A N 1
ATOM 649 C CA . THR A 1 91 ? 9.971 3.495 -16.727 1.00 95.56 91 THR A CA 1
ATOM 650 C C . THR A 1 91 ? 11.379 3.901 -17.180 1.00 95.56 91 THR A C 1
ATOM 652 O O . THR A 1 91 ? 11.609 4.168 -18.371 1.00 95.56 91 THR A O 1
ATOM 655 N N . ASP A 1 92 ? 12.297 4.082 -16.230 1.00 95.25 92 ASP A N 1
ATOM 656 C CA . ASP A 1 92 ? 13.676 4.495 -16.513 1.00 95.25 92 ASP A CA 1
ATOM 657 C C . ASP A 1 92 ? 14.584 3.261 -16.598 1.00 95.25 92 ASP A C 1
ATOM 659 O O . ASP A 1 92 ? 14.895 2.720 -15.545 1.00 95.25 92 ASP A O 1
ATOM 663 N N . PRO A 1 93 ? 15.121 2.909 -17.786 1.00 97.25 93 PRO A N 1
ATOM 664 C CA . PRO A 1 93 ? 15.901 1.680 -17.987 1.00 97.25 93 PRO A CA 1
ATOM 665 C C . PRO A 1 93 ? 17.276 1.652 -17.312 1.00 97.25 93 PRO A C 1
ATOM 667 O O . PRO A 1 93 ? 18.141 0.820 -17.572 1.00 97.25 93 PRO A O 1
ATOM 670 N N . THR A 1 94 ? 17.555 2.655 -16.488 1.00 96.88 94 THR A N 1
ATOM 671 C CA . THR A 1 94 ? 18.757 2.725 -15.661 1.00 96.88 94 THR A CA 1
ATOM 672 C C . THR A 1 94 ? 18.430 2.662 -14.168 1.00 96.88 94 THR A C 1
ATOM 674 O O . THR A 1 94 ? 19.322 2.850 -13.325 1.00 96.88 94 THR A O 1
ATOM 677 N N . ARG A 1 95 ? 17.161 2.429 -13.822 1.00 97.69 95 ARG A N 1
ATOM 678 C CA . ARG A 1 95 ? 16.605 2.412 -12.474 1.00 97.69 95 ARG A CA 1
ATOM 679 C C . ARG A 1 95 ? 15.598 1.268 -12.320 1.00 97.69 95 ARG A C 1
ATOM 681 O O . ARG A 1 95 ? 14.409 1.461 -12.507 1.00 97.69 95 ARG A O 1
ATOM 688 N N . ALA A 1 96 ? 16.081 0.189 -11.715 1.00 98.12 96 ALA A N 1
ATOM 689 C CA . ALA A 1 96 ? 15.301 -1.019 -11.463 1.00 98.12 96 ALA A CA 1
ATOM 690 C C . ALA A 1 96 ? 14.057 -0.870 -10.556 1.00 98.12 96 ALA A C 1
ATOM 692 O O . ALA A 1 96 ? 13.450 -1.878 -10.235 1.00 98.12 96 ALA A O 1
ATOM 693 N N . ASP A 1 97 ? 13.773 0.316 -10.015 1.00 97.75 97 ASP A N 1
ATOM 694 C CA . ASP A 1 97 ? 12.667 0.610 -9.087 1.00 97.75 97 ASP A CA 1
ATOM 695 C C . ASP A 1 97 ? 12.326 2.106 -9.264 1.00 97.75 97 ASP A C 1
ATOM 697 O O . ASP A 1 97 ? 13.078 3.012 -8.853 1.00 97.75 97 ASP A O 1
ATOM 701 N N . THR A 1 98 ? 11.265 2.380 -10.019 1.00 95.12 98 THR A N 1
ATOM 702 C CA . THR A 1 98 ? 10.911 3.714 -10.508 1.00 95.12 98 THR A CA 1
ATOM 703 C C . THR A 1 98 ? 10.306 4.582 -9.405 1.00 95.12 98 THR A C 1
ATOM 705 O O . THR A 1 98 ? 10.619 5.781 -9.346 1.00 95.12 98 THR A O 1
ATOM 708 N N . ASP A 1 99 ? 9.506 4.019 -8.504 1.00 91.25 99 ASP A N 1
ATOM 709 C CA . ASP A 1 99 ? 8.814 4.750 -7.437 1.00 91.25 99 ASP A CA 1
ATOM 710 C C . ASP A 1 99 ? 9.453 4.609 -6.036 1.00 91.25 99 ASP A C 1
ATOM 712 O O . ASP A 1 99 ? 9.037 5.282 -5.082 1.00 91.25 99 ASP A O 1
ATOM 716 N N . ASP A 1 100 ? 10.546 3.847 -5.942 1.00 95.81 100 ASP A N 1
ATOM 717 C CA . ASP A 1 100 ? 11.349 3.585 -4.749 1.00 95.81 100 ASP A CA 1
ATOM 718 C C . ASP A 1 100 ? 10.557 2.875 -3.619 1.00 95.81 100 ASP A C 1
ATOM 720 O O . ASP A 1 100 ? 10.840 3.060 -2.415 1.00 95.81 100 ASP A O 1
ATOM 724 N N . ASP A 1 101 ? 9.565 2.045 -3.944 1.00 91.12 101 ASP A N 1
ATOM 725 C CA . ASP A 1 101 ? 8.742 1.321 -2.969 1.00 91.12 101 ASP A CA 1
ATOM 726 C C . ASP A 1 101 ? 9.392 0.015 -2.454 1.00 91.12 101 ASP A C 1
ATOM 728 O O . ASP A 1 101 ? 9.137 -0.417 -1.316 1.00 91.12 101 ASP A O 1
ATOM 732 N N . GLY A 1 102 ? 10.402 -0.482 -3.179 1.00 95.12 102 GLY A N 1
ATOM 733 C CA . GLY A 1 102 ? 11.160 -1.698 -2.893 1.00 95.12 102 GLY A CA 1
ATOM 734 C C . GLY A 1 102 ? 10.800 -2.912 -3.755 1.00 95.12 102 GLY A C 1
ATOM 735 O O . GLY A 1 102 ? 11.435 -3.956 -3.565 1.00 95.12 102 GLY A O 1
ATOM 736 N N . LEU A 1 103 ? 9.830 -2.798 -4.660 1.00 97.38 103 LEU A N 1
ATOM 737 C CA . LEU A 1 103 ? 9.466 -3.773 -5.677 1.00 97.38 103 LEU A CA 1
ATOM 738 C C . LEU A 1 103 ? 10.032 -3.314 -7.031 1.00 97.38 103 LEU A C 1
ATOM 740 O O . LEU A 1 103 ? 9.747 -2.209 -7.455 1.00 97.38 103 LEU A O 1
ATOM 744 N N . PRO A 1 104 ? 10.860 -4.124 -7.713 1.00 98.31 104 PRO A N 1
ATOM 745 C CA . PRO A 1 104 ? 11.395 -3.714 -9.010 1.00 98.31 104 PRO A CA 1
ATOM 746 C C . PRO A 1 104 ? 10.313 -3.623 -10.095 1.00 98.31 104 PRO A C 1
ATOM 748 O O . PRO A 1 104 ? 9.442 -4.503 -10.105 1.00 98.31 104 PRO A O 1
ATOM 751 N N . ASP A 1 105 ? 10.420 -2.697 -11.054 1.00 98.12 105 ASP A N 1
ATOM 752 C CA . ASP A 1 105 ? 9.378 -2.444 -12.072 1.00 98.12 105 ASP A CA 1
ATOM 753 C C . ASP A 1 105 ? 9.008 -3.728 -12.836 1.00 98.12 105 ASP A C 1
ATOM 755 O O . ASP A 1 105 ? 7.839 -4.024 -13.102 1.00 98.12 105 ASP A O 1
ATOM 759 N N . GLY A 1 106 ? 9.990 -4.580 -13.137 1.00 97.81 106 GLY A N 1
ATOM 760 C CA . GLY A 1 106 ? 9.754 -5.886 -13.751 1.00 97.81 106 GLY A CA 1
ATOM 761 C C . GLY A 1 106 ? 8.933 -6.853 -12.908 1.00 97.81 106 GLY A C 1
ATOM 762 O O . GLY A 1 106 ? 8.142 -7.636 -13.448 1.00 97.81 106 GLY A O 1
ATOM 763 N N . SER A 1 107 ? 9.069 -6.796 -11.584 1.00 98.38 107 SER A N 1
ATOM 764 C CA . SER A 1 107 ? 8.208 -7.546 -10.667 1.00 98.38 107 SER A CA 1
ATOM 765 C C . SER A 1 107 ? 6.804 -6.958 -10.636 1.00 98.38 107 SER A C 1
ATOM 767 O O . SER A 1 107 ? 5.842 -7.726 -10.694 1.00 98.38 107 SER A O 1
ATOM 769 N N . GLU A 1 108 ? 6.685 -5.635 -10.627 1.00 98.25 108 GLU A N 1
ATOM 770 C CA . GLU A 1 108 ? 5.407 -4.926 -10.637 1.00 98.25 108 GLU A CA 1
ATOM 771 C C . GLU A 1 108 ? 4.583 -5.240 -11.884 1.00 98.25 108 GLU A C 1
ATOM 773 O O . GLU A 1 108 ? 3.461 -5.747 -11.799 1.00 98.25 108 GLU A O 1
ATOM 778 N N . VAL A 1 109 ? 5.194 -5.102 -13.063 1.00 96.44 109 VAL A N 1
ATOM 779 C CA . VAL A 1 109 ? 4.590 -5.458 -14.356 1.00 96.44 109 VAL A CA 1
ATOM 780 C C . VAL A 1 109 ? 4.148 -6.923 -14.384 1.00 96.44 109 VAL A C 1
ATOM 782 O O . VAL A 1 109 ? 3.126 -7.259 -14.993 1.00 96.44 109 VAL A O 1
ATOM 785 N N . ALA A 1 110 ? 4.909 -7.821 -13.751 1.00 97.44 110 ALA A N 1
ATOM 786 C CA . ALA A 1 110 ? 4.599 -9.246 -13.727 1.00 97.44 110 ALA A CA 1
ATOM 787 C C . ALA A 1 110 ? 3.411 -9.591 -12.817 1.00 97.44 110 ALA A C 1
ATOM 789 O O . ALA A 1 110 ? 2.668 -10.529 -13.138 1.00 97.44 110 ALA A O 1
ATOM 790 N N . ILE A 1 111 ? 3.236 -8.879 -11.699 1.00 96.88 111 ILE A N 1
ATOM 791 C CA . ILE A 1 111 ? 2.137 -9.120 -10.753 1.00 96.88 111 ILE A CA 1
ATOM 792 C C . ILE A 1 111 ? 0.916 -8.234 -11.009 1.00 96.88 111 ILE A C 1
ATOM 794 O O . ILE A 1 111 ? -0.175 -8.610 -10.593 1.00 96.88 111 ILE A O 1
ATOM 798 N N . GLY A 1 112 ? 1.066 -7.153 -11.775 1.00 96.19 112 GLY A N 1
ATOM 799 C CA . GLY A 1 112 ? -0.008 -6.248 -12.178 1.00 96.19 112 GLY A CA 1
ATOM 800 C C . GLY A 1 112 ? -0.137 -4.984 -11.329 1.00 96.19 112 GLY A C 1
ATOM 801 O O . GLY A 1 112 ? -1.191 -4.354 -11.417 1.00 96.19 112 GLY A O 1
ATOM 802 N N . THR A 1 113 ? 0.881 -4.638 -10.535 1.00 95.31 113 THR A N 1
ATOM 803 C CA . THR A 1 113 ? 0.966 -3.334 -9.857 1.00 95.31 113 THR A CA 1
ATOM 804 C C . THR A 1 113 ? 1.437 -2.242 -10.826 1.00 95.31 113 THR A C 1
ATOM 806 O O . THR A 1 113 ? 1.790 -2.542 -11.975 1.00 95.31 113 THR A O 1
ATOM 809 N N . ASP A 1 114 ? 1.339 -0.973 -10.427 1.00 92.75 114 ASP A N 1
ATOM 810 C CA . ASP A 1 114 ? 1.709 0.183 -11.251 1.00 92.75 114 ASP A CA 1
ATOM 811 C C . ASP A 1 114 ? 3.111 0.703 -10.874 1.00 92.75 114 ASP A C 1
ATOM 813 O O . ASP A 1 114 ? 3.219 1.319 -9.820 1.00 92.75 114 ASP A O 1
ATOM 817 N N . PRO A 1 115 ? 4.129 0.602 -11.762 1.00 96.00 115 PRO A N 1
ATOM 818 C CA . PRO A 1 115 ? 5.513 1.021 -11.477 1.00 96.00 115 PRO A CA 1
ATOM 819 C C . PRO A 1 115 ? 5.745 2.497 -11.134 1.00 96.00 115 PRO A C 1
ATOM 821 O O . PRO A 1 115 ? 6.873 2.950 -10.943 1.00 96.00 115 PRO A O 1
ATOM 824 N N . PHE A 1 116 ? 4.692 3.312 -11.169 1.00 92.75 116 PHE A N 1
ATOM 825 C CA . PHE A 1 116 ? 4.742 4.723 -10.803 1.00 92.75 116 PHE A CA 1
ATOM 826 C C . PHE A 1 116 ? 4.003 5.026 -9.496 1.00 92.75 116 PHE A C 1
ATOM 828 O O . PHE A 1 116 ? 3.916 6.203 -9.115 1.00 92.75 116 PHE A O 1
ATOM 835 N N . LEU A 1 117 ? 3.432 4.013 -8.844 1.00 87.75 117 LEU A N 1
ATOM 836 C CA . LEU A 1 117 ? 2.636 4.134 -7.635 1.00 87.75 117 LEU A CA 1
ATOM 837 C C . LEU A 1 117 ? 3.162 3.191 -6.563 1.00 87.75 117 LEU A C 1
ATOM 839 O O . LEU A 1 117 ? 2.815 2.020 -6.531 1.00 87.75 117 LEU A O 1
ATOM 843 N N . ALA A 1 118 ? 3.832 3.786 -5.577 1.00 90.50 118 ALA A N 1
ATOM 844 C CA . ALA A 1 118 ? 4.424 3.060 -4.458 1.00 90.50 118 ALA A CA 1
ATOM 845 C C . ALA A 1 118 ? 3.409 2.395 -3.506 1.00 90.50 118 ALA A C 1
ATOM 847 O O . ALA A 1 118 ? 3.773 2.134 -2.367 1.00 90.50 118 ALA A O 1
ATOM 848 N N . ASP A 1 119 ? 2.135 2.301 -3.887 1.00 90.81 119 ASP A N 1
ATOM 849 C CA . ASP A 1 119 ? 0.964 1.766 -3.179 1.00 90.81 119 ASP A CA 1
ATOM 850 C C . ASP A 1 119 ? -0.169 1.706 -4.224 1.00 90.81 119 ASP A C 1
ATOM 852 O O . ASP A 1 119 ? -0.879 2.698 -4.454 1.00 90.81 119 ASP A O 1
ATOM 856 N N . THR A 1 120 ? -0.269 0.587 -4.943 1.00 88.38 120 THR A N 1
ATOM 857 C CA . THR A 1 120 ? -1.166 0.446 -6.099 1.00 88.38 120 THR A CA 1
ATOM 858 C C . THR A 1 120 ? -2.635 0.384 -5.683 1.00 88.38 120 THR A C 1
ATOM 860 O O . THR A 1 120 ? -3.509 0.897 -6.394 1.00 88.38 120 THR A O 1
ATOM 863 N N . ASP A 1 121 ? -2.944 -0.249 -4.551 1.00 85.44 121 ASP A N 1
ATOM 864 C CA . ASP A 1 121 ? -4.321 -0.420 -4.089 1.00 85.44 121 ASP A CA 1
ATOM 865 C C . ASP A 1 121 ? -4.828 0.709 -3.178 1.00 85.44 121 ASP A C 1
ATOM 867 O O . ASP A 1 121 ? -6.042 0.853 -3.001 1.00 85.44 121 ASP A O 1
ATOM 871 N N . GLY A 1 122 ? -3.935 1.560 -2.676 1.00 85.88 122 GLY A N 1
ATOM 872 C CA . GLY A 1 122 ? -4.244 2.768 -1.925 1.00 85.88 122 GLY A CA 1
ATOM 873 C C . GLY A 1 122 ? -4.573 2.542 -0.449 1.00 85.88 122 GLY A C 1
ATOM 874 O O . GLY A 1 122 ? -5.242 3.395 0.154 1.00 85.88 122 GLY A O 1
ATOM 875 N N . ASP A 1 123 ? -4.164 1.431 0.163 1.00 83.25 123 ASP A N 1
ATOM 876 C CA . ASP A 1 123 ? -4.424 1.152 1.582 1.00 83.25 123 ASP A CA 1
ATOM 877 C C . ASP A 1 123 ? -3.415 1.803 2.562 1.00 83.25 123 ASP A C 1
ATOM 879 O O . ASP A 1 123 ? -3.634 1.849 3.791 1.00 83.25 123 ASP A O 1
ATOM 883 N N . GLY A 1 124 ? -2.346 2.393 2.022 1.00 84.81 124 GLY A N 1
ATOM 884 C CA . GLY A 1 124 ? -1.251 3.032 2.742 1.00 84.81 124 GLY A CA 1
ATOM 885 C C . GLY A 1 124 ? -0.059 2.116 3.035 1.00 84.81 124 GLY A C 1
ATOM 886 O O . GLY A 1 124 ? 0.766 2.481 3.894 1.00 84.81 124 GLY A O 1
ATOM 887 N N . LEU A 1 125 ? 0.023 0.944 2.409 1.00 85.38 125 LEU A N 1
ATOM 888 C CA . LEU A 1 125 ? 1.150 0.016 2.443 1.00 85.38 125 LEU A CA 1
ATOM 889 C C . LEU A 1 125 ? 1.846 -0.003 1.079 1.00 85.38 125 LEU A C 1
ATOM 891 O O . LEU A 1 125 ? 1.175 -0.049 0.067 1.00 85.38 125 LEU A O 1
ATOM 895 N N . PRO A 1 126 ? 3.190 0.038 1.044 1.00 92.06 126 PRO A N 1
ATOM 896 C CA . PRO A 1 126 ? 3.878 -0.093 -0.230 1.00 92.06 126 PRO A CA 1
ATOM 897 C C . PRO A 1 126 ? 3.815 -1.502 -0.804 1.00 92.06 126 PRO A C 1
ATOM 899 O O . PRO A 1 126 ? 4.051 -2.450 -0.042 1.00 92.06 126 PRO A O 1
ATOM 902 N N . ASP A 1 127 ? 3.627 -1.629 -2.115 1.00 94.50 127 ASP A N 1
ATOM 903 C CA . ASP A 1 127 ? 3.499 -2.903 -2.829 1.00 94.50 127 ASP A CA 1
ATOM 904 C C . ASP A 1 127 ? 4.683 -3.828 -2.518 1.00 94.50 127 ASP A C 1
ATOM 906 O O . ASP A 1 127 ? 4.514 -5.004 -2.168 1.00 94.50 127 ASP A O 1
ATOM 910 N N . GLY A 1 128 ? 5.903 -3.286 -2.513 1.00 96.75 128 GLY A N 1
ATOM 911 C CA . GLY A 1 128 ? 7.109 -4.019 -2.128 1.00 96.75 128 GLY A CA 1
ATOM 912 C C . GLY A 1 128 ? 7.058 -4.579 -0.705 1.00 96.75 128 GLY A C 1
ATOM 913 O O . GLY A 1 128 ? 7.481 -5.711 -0.457 1.00 96.75 128 GLY A O 1
ATOM 914 N N . ALA A 1 129 ? 6.493 -3.836 0.250 1.00 96.75 129 ALA A N 1
ATOM 915 C CA . ALA A 1 129 ? 6.327 -4.315 1.623 1.00 96.75 129 ALA A CA 1
ATOM 916 C C . ALA A 1 129 ? 5.250 -5.404 1.737 1.00 96.75 129 ALA A C 1
ATOM 918 O O . ALA A 1 129 ? 5.367 -6.307 2.577 1.00 96.75 129 ALA A O 1
ATOM 919 N N . GLU A 1 130 ? 4.202 -5.317 0.928 1.00 97.75 130 GLU A N 1
ATOM 920 C CA . GLU A 1 130 ? 3.123 -6.298 0.886 1.00 97.75 130 GLU A CA 1
ATOM 921 C C . GLU A 1 130 ? 3.580 -7.615 0.267 1.00 97.75 130 GLU A C 1
ATOM 923 O O . GLU A 1 130 ? 3.373 -8.672 0.872 1.00 97.75 130 GLU A O 1
ATOM 928 N N . VAL A 1 131 ? 4.316 -7.558 -0.847 1.00 98.06 131 VAL A N 1
ATOM 929 C CA . VAL A 1 131 ? 4.955 -8.729 -1.468 1.00 98.06 131 VAL A CA 1
ATOM 930 C C . VAL A 1 131 ? 5.951 -9.392 -0.511 1.00 98.06 131 VAL A C 1
ATOM 932 O O . VAL A 1 131 ? 5.971 -10.622 -0.386 1.00 98.06 131 VAL A O 1
ATOM 935 N N . ASP A 1 132 ? 6.733 -8.602 0.230 1.00 97.06 132 ASP A N 1
ATOM 936 C CA . ASP A 1 132 ? 7.644 -9.107 1.265 1.00 97.06 132 ASP A CA 1
ATOM 937 C C . ASP A 1 132 ? 6.910 -9.672 2.502 1.00 97.06 132 ASP A C 1
ATOM 939 O O . ASP A 1 132 ? 7.495 -10.404 3.316 1.00 97.06 132 ASP A O 1
ATOM 943 N N . GLY A 1 133 ? 5.629 -9.338 2.685 1.00 96.81 133 GLY A N 1
ATOM 944 C CA . GLY A 1 133 ? 4.825 -9.691 3.858 1.00 96.81 133 GLY A CA 1
ATOM 945 C C . GLY A 1 133 ? 5.271 -8.987 5.146 1.00 96.81 133 GLY A C 1
ATOM 946 O O . GLY A 1 133 ? 4.933 -9.420 6.263 1.00 96.81 133 GLY A O 1
ATOM 947 N N . ALA A 1 134 ? 6.067 -7.922 5.031 1.00 95.44 134 ALA A N 1
ATOM 948 C CA . ALA A 1 134 ? 6.518 -7.100 6.141 1.00 95.44 134 ALA A CA 1
ATOM 949 C C . ALA A 1 134 ? 7.015 -5.726 5.678 1.00 95.44 134 ALA A C 1
ATOM 951 O O . ALA A 1 134 ? 7.653 -5.585 4.646 1.00 95.44 134 ALA A O 1
ATOM 952 N N . THR A 1 135 ? 6.844 -4.714 6.528 1.00 93.25 135 THR A N 1
ATOM 953 C CA . THR A 1 135 ? 7.470 -3.408 6.289 1.00 93.25 135 THR A CA 1
ATOM 954 C C . THR A 1 135 ? 8.996 -3.491 6.351 1.00 93.25 135 THR A C 1
ATOM 956 O O . THR A 1 135 ? 9.554 -4.368 7.016 1.00 93.25 135 THR A O 1
ATOM 959 N N . ARG A 1 136 ? 9.684 -2.491 5.782 1.00 89.19 136 ARG A N 1
ATOM 960 C CA . ARG A 1 136 ? 11.153 -2.333 5.852 1.00 89.19 136 ARG A CA 1
ATOM 961 C C . ARG A 1 136 ? 11.726 -2.393 7.281 1.00 89.19 136 ARG A C 1
ATOM 963 O O . ARG A 1 136 ? 12.856 -2.829 7.483 1.00 89.19 136 ARG A O 1
ATOM 970 N N . ASP A 1 137 ? 10.933 -2.016 8.289 1.00 88.06 137 ASP A N 1
ATOM 971 C CA . ASP A 1 137 ? 11.303 -2.093 9.712 1.00 88.06 137 ASP A CA 1
ATOM 972 C C . ASP A 1 137 ? 10.974 -3.450 10.377 1.00 88.06 137 ASP A C 1
ATOM 974 O O . ASP A 1 137 ? 11.127 -3.609 11.592 1.00 88.06 137 ASP A O 1
ATOM 978 N N . GLY A 1 138 ? 10.480 -4.429 9.618 1.00 90.62 138 GLY A N 1
ATOM 979 C CA . GLY A 1 138 ? 10.155 -5.779 10.079 1.00 90.62 138 GLY A CA 1
ATOM 980 C C . GLY A 1 138 ? 8.769 -5.938 10.713 1.00 90.62 138 GLY A C 1
ATOM 981 O O . GLY A 1 138 ? 8.545 -6.898 11.458 1.00 90.62 138 GLY A O 1
ATOM 982 N N . VAL A 1 139 ? 7.824 -5.023 10.467 1.00 92.56 139 VAL A N 1
ATOM 983 C CA . VAL A 1 139 ? 6.437 -5.198 10.932 1.00 92.56 139 VAL A CA 1
ATOM 984 C C . VAL A 1 139 ? 5.711 -6.140 9.979 1.00 92.56 139 VAL A C 1
ATOM 986 O O . VAL A 1 139 ? 5.460 -5.770 8.846 1.00 92.56 139 VAL A O 1
ATOM 989 N N . SER A 1 140 ? 5.342 -7.332 10.452 1.00 94.38 140 SER A N 1
ATOM 990 C CA . SER A 1 140 ? 4.630 -8.329 9.637 1.00 94.38 140 SER A CA 1
ATOM 991 C C . SER A 1 140 ? 3.249 -7.852 9.166 1.00 94.38 140 SER A C 1
ATOM 993 O O . SER A 1 140 ? 2.448 -7.378 9.992 1.00 94.38 140 SER A O 1
ATOM 995 N N . LEU A 1 141 ? 3.003 -8.075 7.873 1.00 95.94 141 LEU A N 1
ATOM 996 C CA . LEU A 1 141 ? 1.804 -7.790 7.086 1.00 95.94 141 LEU A CA 1
ATOM 997 C C . LEU A 1 141 ? 1.185 -9.117 6.593 1.00 95.94 141 LEU A C 1
ATOM 999 O O . LEU A 1 141 ? 1.380 -9.514 5.449 1.00 95.94 141 LEU A O 1
ATOM 1003 N N . PRO A 1 142 ? 0.555 -9.905 7.485 1.00 94.50 142 PRO A N 1
ATOM 1004 C CA . PRO A 1 142 ? -0.061 -11.161 7.080 1.00 94.50 142 PRO A CA 1
ATOM 1005 C C . PRO A 1 142 ? -1.256 -10.911 6.160 1.00 94.50 142 PRO A C 1
ATOM 1007 O O . PRO A 1 142 ? -2.132 -10.130 6.516 1.00 94.50 142 PRO A O 1
ATOM 1010 N N . ASP A 1 143 ? -1.299 -11.658 5.058 1.00 95.31 143 ASP A N 1
ATOM 1011 C CA . ASP A 1 143 ? -2.368 -11.619 4.055 1.00 95.31 143 ASP A CA 1
ATOM 1012 C C . ASP A 1 143 ? -2.508 -10.268 3.323 1.00 95.31 143 ASP A C 1
ATOM 1014 O O . ASP A 1 143 ? -3.540 -10.041 2.703 1.00 95.31 143 ASP A O 1
ATOM 1018 N N . ALA A 1 144 ? -1.479 -9.408 3.373 1.00 96.06 144 ALA A N 1
ATOM 1019 C CA . ALA A 1 144 ? -1.380 -8.249 2.485 1.00 96.06 144 ALA A CA 1
ATOM 1020 C C . ALA A 1 144 ? -1.347 -8.683 1.013 1.00 96.06 144 ALA A C 1
ATOM 1022 O O . ALA A 1 144 ? -0.832 -9.763 0.689 1.00 96.06 144 ALA A O 1
ATOM 1023 N N . ASP A 1 145 ? -1.906 -7.848 0.149 1.00 96.88 145 ASP A N 1
ATOM 1024 C CA . ASP A 1 145 ? -2.088 -8.107 -1.272 1.00 96.88 145 ASP A CA 1
ATOM 1025 C C . ASP A 1 145 ? -2.028 -6.755 -1.990 1.00 96.88 145 ASP A C 1
ATOM 1027 O O . ASP A 1 145 ? -2.977 -5.995 -1.847 1.00 96.88 145 ASP A O 1
ATOM 1031 N N . PRO A 1 146 ? -0.982 -6.477 -2.789 1.00 96.44 146 PRO A N 1
ATOM 1032 C CA . PRO A 1 146 ? -0.750 -5.149 -3.370 1.00 96.44 146 PRO A CA 1
ATOM 1033 C C . PRO A 1 146 ? -1.791 -4.731 -4.416 1.00 96.44 146 PRO A C 1
ATOM 1035 O O . PRO A 1 146 ? -1.730 -3.658 -5.007 1.00 96.44 146 PRO A O 1
ATOM 1038 N N . LEU A 1 147 ? -2.750 -5.610 -4.715 1.00 95.44 147 LEU A N 1
ATOM 1039 C CA . LEU A 1 147 ? -3.863 -5.318 -5.603 1.00 95.44 147 LEU A CA 1
ATOM 1040 C C . LEU A 1 147 ? -5.203 -5.299 -4.874 1.00 95.44 147 LEU A C 1
ATOM 1042 O O . LEU A 1 147 ? -6.225 -5.283 -5.565 1.00 95.44 147 LEU A O 1
ATOM 1046 N N . ARG A 1 148 ? -5.249 -5.385 -3.535 1.00 92.31 148 ARG A N 1
ATOM 1047 C CA . ARG A 1 148 ? -6.487 -5.470 -2.745 1.00 92.31 148 ARG A CA 1
ATOM 1048 C C . ARG A 1 148 ? -6.318 -4.881 -1.345 1.00 92.31 148 ARG A C 1
ATOM 1050 O O . ARG A 1 148 ? -5.763 -5.527 -0.454 1.00 92.31 148 ARG A O 1
ATOM 1057 N N . MET A 1 149 ? -7.025 -3.773 -1.108 1.00 89.81 149 MET A N 1
ATOM 1058 C CA . MET A 1 149 ? -6.875 -2.991 0.119 1.00 89.81 149 MET A CA 1
ATOM 1059 C C . MET A 1 149 ? -6.961 -3.840 1.394 1.00 89.81 149 MET A C 1
ATOM 1061 O O . MET A 1 149 ? -7.982 -4.498 1.644 1.00 89.81 149 MET A O 1
ATOM 1065 N N . THR A 1 150 ? -5.952 -3.738 2.258 1.00 92.81 150 THR A N 1
ATOM 1066 C CA . THR A 1 150 ? -5.806 -4.497 3.505 1.00 92.81 150 THR A CA 1
ATOM 1067 C C . THR A 1 150 ? -5.640 -3.593 4.737 1.00 92.81 150 THR A C 1
ATOM 1069 O O . THR A 1 150 ? -4.573 -3.117 5.127 1.00 92.81 150 THR A O 1
ATOM 1072 N N . LEU A 1 151 ? -6.714 -3.452 5.517 1.00 91.94 151 LEU A N 1
ATOM 1073 C CA . LEU A 1 151 ? -6.703 -2.660 6.744 1.00 91.94 151 LEU A CA 1
ATOM 1074 C C . LEU A 1 151 ? -6.403 -3.502 7.994 1.00 91.94 151 LEU A C 1
ATOM 1076 O O . LEU A 1 151 ? -7.189 -4.338 8.443 1.00 91.94 151 LEU A O 1
ATOM 1080 N N . TYR A 1 152 ? -5.304 -3.183 8.676 1.00 92.81 152 TYR A N 1
ATOM 1081 C CA . TYR A 1 152 ? -4.952 -3.805 9.955 1.00 92.81 152 TYR A CA 1
ATOM 1082 C C . TYR A 1 152 ? -5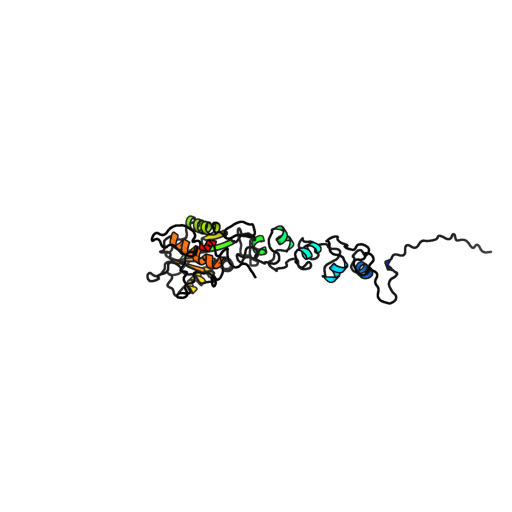.574 -3.077 11.146 1.00 92.81 152 TYR A C 1
ATOM 1084 O O . TYR A 1 152 ? -5.317 -1.893 11.390 1.00 92.81 152 TYR A O 1
ATOM 1092 N N . VAL A 1 153 ? -6.307 -3.809 11.985 1.00 93.38 153 VAL A N 1
ATOM 1093 C CA . VAL A 1 153 ? -6.933 -3.268 13.197 1.00 93.38 153 VAL A CA 1
ATOM 1094 C C . VAL A 1 153 ? -6.565 -4.105 14.406 1.00 93.38 153 VAL A C 1
ATOM 1096 O O . VAL A 1 153 ? -6.709 -5.321 14.414 1.00 93.38 153 VAL A O 1
ATOM 1099 N N . ARG A 1 154 ? -6.150 -3.449 15.488 1.00 94.00 154 ARG A N 1
ATOM 1100 C CA . ARG A 1 154 ? -6.027 -4.085 16.799 1.00 94.00 154 ARG A CA 1
ATOM 1101 C C . ARG A 1 154 ? -7.100 -3.567 17.740 1.00 94.00 154 ARG A C 1
ATOM 1103 O O . ARG A 1 154 ? -7.170 -2.364 17.984 1.00 94.00 154 ARG A O 1
ATOM 1110 N N . ILE A 1 155 ? -7.857 -4.485 18.334 1.00 95.06 155 ILE A N 1
ATOM 1111 C CA . ILE A 1 155 ? -8.910 -4.160 19.297 1.00 95.06 155 ILE A CA 1
ATOM 1112 C C . ILE A 1 155 ? -8.482 -4.560 20.709 1.00 95.06 155 ILE A C 1
ATOM 1114 O O . ILE A 1 155 ? -8.513 -5.737 21.068 1.00 95.06 155 ILE A O 1
ATOM 1118 N N . ASP A 1 156 ? -8.090 -3.580 21.517 1.00 95.62 156 ASP A N 1
ATOM 1119 C CA . ASP A 1 156 ? -7.809 -3.748 22.942 1.00 95.62 156 ASP A CA 1
ATOM 1120 C C . ASP A 1 156 ? -9.057 -3.419 23.790 1.00 95.62 156 ASP A C 1
ATOM 1122 O O . ASP A 1 156 ? -10.032 -2.831 23.314 1.00 95.62 156 ASP A O 1
ATOM 1126 N N . HIS A 1 157 ? -9.037 -3.778 25.075 1.00 95.31 157 HIS A N 1
ATOM 1127 C CA . HIS A 1 157 ? -10.130 -3.464 26.005 1.00 95.31 157 HIS A CA 1
ATOM 1128 C C . HIS A 1 157 ? -9.608 -2.947 27.350 1.00 95.31 157 HIS A C 1
ATOM 1130 O O . HIS A 1 157 ? -8.564 -3.383 27.835 1.00 95.31 157 HIS A O 1
ATOM 1136 N N . ALA A 1 158 ? -10.322 -2.012 27.970 1.00 95.81 158 ALA A N 1
ATOM 1137 C CA . ALA A 1 158 ? -9.975 -1.450 29.272 1.00 95.81 158 ALA A CA 1
ATOM 1138 C C . ALA A 1 158 ? -10.440 -2.331 30.447 1.00 95.81 158 ALA A C 1
ATOM 1140 O O . ALA A 1 158 ? -11.141 -3.335 30.288 1.00 95.81 158 ALA A O 1
ATOM 1141 N N . GLU A 1 159 ? -10.076 -1.936 31.668 1.00 90.75 159 GLU A N 1
ATOM 1142 C CA . GLU A 1 159 ? -10.664 -2.523 32.870 1.00 90.75 159 GLU A CA 1
ATOM 1143 C C . GLU A 1 159 ? -12.167 -2.200 32.939 1.00 90.75 159 GLU A C 1
ATOM 1145 O O . GLU A 1 159 ? -12.582 -1.064 32.740 1.00 90.75 159 GLU A O 1
ATOM 1150 N N . GLY A 1 160 ? -12.995 -3.220 33.184 1.00 87.12 160 GLY A N 1
ATOM 1151 C CA . GLY A 1 160 ? -14.456 -3.082 33.156 1.00 87.12 160 GLY A CA 1
ATOM 1152 C C . GLY A 1 160 ? -15.095 -3.287 31.777 1.00 87.12 160 GLY A C 1
ATOM 1153 O O . GLY A 1 160 ? -16.317 -3.364 31.707 1.00 87.12 160 GLY A O 1
ATOM 1154 N N . ALA A 1 161 ? -14.302 -3.458 30.714 1.00 92.56 161 ALA A N 1
ATOM 1155 C CA . ALA A 1 161 ? -14.780 -3.865 29.396 1.00 92.56 161 ALA A CA 1
ATOM 1156 C C . ALA A 1 161 ? -14.531 -5.361 29.147 1.00 92.56 161 ALA A C 1
ATOM 1158 O O . ALA A 1 161 ? -13.516 -5.921 29.573 1.00 92.56 161 ALA A O 1
ATOM 1159 N N . ALA A 1 162 ? -15.457 -6.019 28.449 1.00 90.31 162 ALA A N 1
ATOM 1160 C CA . ALA A 1 162 ? -15.247 -7.379 27.964 1.00 90.31 162 ALA A CA 1
ATOM 1161 C C . ALA A 1 162 ? -14.383 -7.364 26.688 1.00 90.31 162 ALA A C 1
ATOM 1163 O O . ALA A 1 162 ? -14.513 -6.437 25.885 1.00 90.31 162 ALA A O 1
ATOM 1164 N N . PRO A 1 163 ? -13.534 -8.384 26.464 1.00 90.81 163 PRO A N 1
ATOM 1165 C CA . PRO A 1 163 ? -12.848 -8.537 25.188 1.00 90.81 163 PRO A CA 1
ATOM 1166 C C . PRO A 1 163 ? -13.859 -8.746 24.057 1.00 90.81 163 PRO A C 1
ATOM 1168 O O . PRO A 1 163 ? -14.915 -9.353 24.257 1.00 90.81 163 PRO A O 1
ATOM 1171 N N . VAL A 1 164 ? -13.507 -8.287 22.857 1.00 89.50 164 VAL A N 1
ATOM 1172 C CA . VAL A 1 164 ? -14.309 -8.515 21.650 1.00 89.50 164 VAL A CA 1
ATOM 1173 C C . VAL A 1 164 ? -14.335 -10.007 21.311 1.00 89.50 164 VAL A C 1
ATOM 1175 O O . VAL A 1 164 ? -13.309 -10.698 21.362 1.00 89.50 164 VAL A O 1
ATOM 1178 N N . SER A 1 165 ? -15.528 -10.526 21.012 1.00 90.44 165 SER A N 1
ATOM 1179 C CA . SER A 1 165 ? -15.697 -11.933 20.657 1.00 90.44 165 SER A CA 1
ATOM 1180 C C . SER A 1 165 ? -15.166 -12.212 19.246 1.00 90.44 165 SER A C 1
ATOM 1182 O O . SER A 1 165 ? -15.011 -11.302 18.439 1.00 90.44 165 SER A O 1
ATOM 1184 N N . ALA A 1 166 ? -14.871 -13.478 18.931 1.00 90.94 166 ALA A N 1
ATOM 1185 C CA . ALA A 1 166 ? -14.472 -13.842 17.567 1.00 90.94 166 ALA A CA 1
ATOM 1186 C C . ALA A 1 166 ? -15.578 -13.513 16.550 1.00 90.94 166 ALA A C 1
ATOM 1188 O O . ALA A 1 166 ? -15.287 -12.960 15.502 1.00 90.94 166 ALA A O 1
ATOM 1189 N N . ALA A 1 167 ? -16.840 -13.760 16.915 1.00 90.25 167 ALA A N 1
ATOM 1190 C CA . ALA A 1 167 ? -17.981 -13.464 16.058 1.00 90.25 167 ALA A CA 1
ATOM 1191 C C . ALA A 1 167 ? -18.124 -11.961 15.775 1.00 90.25 167 ALA A C 1
ATOM 1193 O O . ALA A 1 167 ? -18.425 -11.589 14.652 1.00 90.25 167 ALA A O 1
ATOM 1194 N N . ASP A 1 168 ? -17.892 -11.094 16.767 1.00 88.19 168 ASP A N 1
ATOM 1195 C CA . ASP A 1 168 ? -17.923 -9.640 16.553 1.00 88.19 168 ASP A CA 1
ATOM 1196 C C . ASP A 1 168 ? -16.797 -9.180 15.616 1.00 88.19 168 ASP A C 1
ATOM 1198 O O . ASP A 1 168 ? -17.029 -8.352 14.744 1.00 88.19 168 ASP A O 1
ATOM 1202 N N . ALA A 1 169 ? -15.593 -9.742 15.765 1.00 91.00 169 ALA A N 1
ATOM 1203 C CA . ALA A 1 169 ? -14.475 -9.450 14.868 1.00 91.00 169 ALA A CA 1
ATOM 1204 C C . ALA A 1 169 ? -14.746 -9.931 13.429 1.00 91.00 169 ALA A C 1
ATOM 1206 O O . ALA A 1 169 ? -14.471 -9.203 12.481 1.00 91.00 169 ALA A O 1
ATOM 1207 N N . GLU A 1 170 ? -15.322 -11.126 13.271 1.00 90.75 170 GLU A N 1
ATOM 1208 C CA . GLU A 1 170 ? -15.704 -11.686 11.969 1.00 90.75 170 GLU A CA 1
ATOM 1209 C C . GLU A 1 170 ? -16.814 -10.874 11.294 1.00 90.75 170 GLU A C 1
ATOM 1211 O O . GLU A 1 170 ? -16.751 -10.657 10.086 1.00 90.75 170 GLU A O 1
ATOM 1216 N N . ARG A 1 171 ? -17.816 -10.396 12.046 1.00 86.94 171 ARG A N 1
ATOM 1217 C CA . ARG A 1 171 ? -18.844 -9.513 11.475 1.00 86.94 171 ARG A CA 1
ATOM 1218 C C . ARG A 1 171 ? -18.252 -8.190 11.004 1.00 86.94 171 ARG A C 1
ATOM 1220 O O . ARG A 1 171 ? -18.541 -7.784 9.882 1.00 86.94 171 ARG A O 1
ATOM 1227 N N . LEU A 1 172 ? -17.382 -7.577 11.812 1.00 86.88 172 LEU A N 1
ATOM 1228 C CA . LEU A 1 172 ? -16.716 -6.334 11.437 1.00 86.88 172 LEU A CA 1
ATOM 1229 C C . LEU A 1 172 ? -15.923 -6.521 10.137 1.00 86.88 172 LEU A C 1
ATOM 1231 O O . LEU A 1 172 ? -16.080 -5.728 9.217 1.00 86.88 172 LEU A O 1
ATOM 1235 N N . ALA A 1 173 ? -15.142 -7.598 10.020 1.00 91.06 173 ALA A N 1
ATOM 1236 C CA . ALA A 1 173 ? -14.420 -7.898 8.785 1.00 91.06 173 ALA A CA 1
ATOM 1237 C C . ALA A 1 173 ? -15.359 -8.154 7.595 1.00 91.06 173 ALA A C 1
ATOM 1239 O O . ALA A 1 173 ? -15.117 -7.660 6.497 1.00 91.06 173 ALA A O 1
ATOM 1240 N N . ALA A 1 174 ? -16.481 -8.846 7.812 1.00 87.06 174 ALA A N 1
ATOM 1241 C CA . ALA A 1 174 ? -17.479 -9.075 6.770 1.00 87.06 174 ALA A CA 1
ATOM 1242 C C . ALA A 1 174 ? -18.142 -7.779 6.266 1.00 87.06 174 ALA A C 1
ATOM 1244 O O . ALA A 1 174 ? -18.540 -7.726 5.104 1.00 87.06 174 ALA A O 1
ATOM 1245 N N . HIS A 1 175 ? -18.253 -6.738 7.099 1.00 83.44 175 HIS A N 1
ATOM 1246 C CA . HIS A 1 175 ? -18.731 -5.429 6.648 1.00 83.44 175 HIS A CA 1
ATOM 1247 C C . HIS A 1 175 ? -17.772 -4.780 5.651 1.00 83.44 175 HIS A C 1
ATOM 1249 O O . HIS A 1 175 ? -18.235 -4.293 4.624 1.00 83.44 175 HIS A O 1
ATOM 1255 N N . PHE A 1 176 ? -16.465 -4.811 5.925 1.00 84.88 176 PHE A N 1
ATOM 1256 C CA . PHE A 1 176 ? -15.434 -4.268 5.032 1.00 84.88 176 PHE A CA 1
ATOM 1257 C C . PHE A 1 176 ? -15.310 -5.081 3.739 1.00 84.88 176 PHE A C 1
ATOM 1259 O O . PHE A 1 176 ? -15.322 -4.512 2.648 1.00 84.88 176 PHE A O 1
ATOM 1266 N N . ALA A 1 177 ? -15.346 -6.410 3.839 1.00 85.81 177 ALA A N 1
ATOM 1267 C CA . ALA A 1 177 ? -15.309 -7.295 2.676 1.00 85.81 177 ALA A CA 1
ATOM 1268 C C . ALA A 1 177 ? -16.528 -7.140 1.742 1.00 85.81 177 ALA A C 1
ATOM 1270 O O . ALA A 1 177 ? -16.468 -7.519 0.577 1.00 85.81 177 ALA A O 1
ATOM 1271 N N . ALA A 1 178 ? -17.649 -6.610 2.241 1.00 81.12 178 ALA A N 1
ATOM 1272 C CA . ALA A 1 178 ? -18.857 -6.363 1.454 1.00 81.12 178 ALA A CA 1
ATOM 1273 C C . ALA A 1 178 ? -18.947 -4.930 0.894 1.00 81.12 178 ALA A C 1
ATOM 1275 O O . ALA A 1 178 ? -19.966 -4.586 0.287 1.00 81.12 178 ALA A O 1
ATOM 1276 N N . MET A 1 179 ? -17.935 -4.084 1.121 1.00 78.00 179 MET A N 1
ATOM 1277 C CA . MET A 1 179 ? -17.938 -2.709 0.623 1.00 78.00 179 MET A CA 1
ATOM 1278 C C . MET A 1 179 ? -17.829 -2.681 -0.909 1.00 78.00 179 MET A C 1
ATOM 1280 O O . MET A 1 179 ? -17.068 -3.456 -1.484 1.00 78.00 179 MET A O 1
ATOM 1284 N N . PRO A 1 180 ? -18.557 -1.784 -1.594 1.00 74.62 180 PRO A N 1
ATOM 1285 C CA . PRO A 1 180 ? -18.495 -1.639 -3.047 1.00 74.62 180 PRO A CA 1
ATOM 1286 C C . PRO A 1 180 ? -17.293 -0.773 -3.467 1.00 74.62 180 PRO A C 1
ATOM 1288 O O . PRO A 1 180 ? -17.455 0.186 -4.214 1.00 74.62 180 PRO A O 1
ATOM 1291 N N . ILE A 1 181 ? -16.115 -1.062 -2.919 1.00 73.19 181 ILE A N 1
ATOM 1292 C CA . ILE A 1 181 ? -14.853 -0.398 -3.268 1.00 73.19 181 ILE A CA 1
ATOM 1293 C C . ILE A 1 181 ? -14.156 -1.310 -4.265 1.00 73.19 181 ILE A C 1
ATOM 1295 O O . ILE A 1 181 ? -13.943 -2.469 -3.929 1.00 73.19 181 ILE A O 1
ATOM 1299 N N . GLU A 1 182 ? -13.884 -0.833 -5.476 1.00 79.06 182 GLU A N 1
ATOM 1300 C CA . GLU A 1 182 ? -13.184 -1.612 -6.503 1.00 79.06 182 GLU A CA 1
ATOM 1301 C C . GLU A 1 182 ? -11.678 -1.596 -6.244 1.00 79.06 182 GLU A C 1
ATOM 1303 O O . GLU A 1 182 ? -11.112 -0.543 -5.959 1.00 79.06 182 GLU A O 1
ATOM 1308 N N . ASN A 1 183 ? -11.053 -2.765 -6.356 1.00 83.94 183 ASN A N 1
ATOM 1309 C CA . ASN A 1 183 ? -9.613 -2.939 -6.232 1.00 83.94 183 ASN A CA 1
ATOM 1310 C C . ASN A 1 183 ? -8.953 -3.094 -7.620 1.00 83.94 183 ASN A C 1
ATOM 1312 O O . ASN A 1 183 ? -9.640 -3.488 -8.573 1.00 83.94 183 ASN A O 1
ATOM 1316 N N . PRO A 1 184 ? -7.633 -2.861 -7.743 1.00 85.94 184 PRO A N 1
ATOM 1317 C CA . PRO A 1 184 ? -6.872 -3.068 -8.981 1.00 85.94 184 PRO A CA 1
ATOM 1318 C C . PRO A 1 184 ? -7.072 -4.441 -9.653 1.00 85.94 184 PRO A C 1
ATOM 1320 O O . PRO A 1 184 ? -7.142 -4.528 -10.881 1.00 85.94 184 PRO A O 1
ATOM 1323 N N . ASP A 1 185 ? -7.251 -5.517 -8.877 1.00 90.94 185 ASP A N 1
ATOM 1324 C CA . ASP A 1 185 ? -7.508 -6.871 -9.402 1.00 90.94 185 ASP A CA 1
ATOM 1325 C C . ASP A 1 185 ? -8.944 -7.093 -9.939 1.00 90.94 185 ASP A C 1
ATOM 1327 O O . ASP A 1 185 ? -9.280 -8.173 -10.442 1.00 90.94 185 ASP A O 1
ATOM 1331 N N . GLY A 1 186 ? -9.815 -6.083 -9.836 1.00 86.94 186 GLY A N 1
ATOM 1332 C CA . GLY A 1 186 ? -11.231 -6.135 -10.203 1.00 86.94 186 GLY A CA 1
ATOM 1333 C C . GLY A 1 186 ? -12.137 -6.782 -9.149 1.00 86.94 186 GLY A C 1
ATOM 1334 O O . GLY A 1 186 ? -13.332 -6.979 -9.403 1.00 86.94 186 GLY A O 1
ATOM 1335 N N . SER A 1 187 ? -11.604 -7.145 -7.980 1.00 89.00 187 SER A N 1
ATOM 1336 C CA . SER A 1 187 ? -12.403 -7.518 -6.815 1.00 89.00 187 SER A CA 1
ATOM 1337 C C . SER A 1 187 ? -13.045 -6.289 -6.173 1.00 89.00 187 SER A C 1
ATOM 1339 O O . SER A 1 187 ? -12.753 -5.146 -6.522 1.00 89.00 187 SER A O 1
ATOM 1341 N N . THR A 1 188 ? -13.949 -6.532 -5.223 1.00 82.94 188 THR A N 1
ATOM 1342 C CA . THR A 1 188 ? -14.528 -5.465 -4.407 1.00 82.94 188 THR A CA 1
ATOM 1343 C C . THR A 1 188 ? -14.351 -5.730 -2.923 1.00 82.94 188 THR A C 1
ATOM 1345 O O . THR A 1 188 ? -14.403 -6.887 -2.495 1.00 82.94 188 THR A O 1
ATOM 1348 N N . GLY A 1 189 ? -14.281 -4.657 -2.146 1.00 81.75 189 GLY A N 1
ATOM 1349 C CA . GLY A 1 189 ? -14.240 -4.678 -0.690 1.00 81.75 189 GLY A CA 1
ATOM 1350 C C . GLY A 1 189 ? -12.828 -4.531 -0.147 1.00 81.75 189 GLY A C 1
ATOM 1351 O O . GLY A 1 189 ? -11.854 -4.568 -0.888 1.00 81.75 189 GLY A O 1
ATOM 1352 N N . VAL A 1 190 ? -12.743 -4.379 1.169 1.00 86.38 190 VAL A N 1
ATOM 1353 C CA . VAL A 1 190 ? -11.486 -4.188 1.900 1.00 86.38 190 VAL A CA 1
ATOM 1354 C C . VAL A 1 190 ? -11.267 -5.398 2.797 1.00 86.38 190 VAL A C 1
ATOM 1356 O O . VAL A 1 190 ? -12.182 -5.802 3.527 1.00 86.38 190 VAL A O 1
ATOM 1359 N N . ASP A 1 191 ? -10.077 -5.988 2.759 1.00 93.56 191 ASP A N 1
ATOM 1360 C CA . ASP A 1 191 ? -9.698 -7.013 3.720 1.00 93.56 191 ASP A CA 1
ATOM 1361 C C . ASP A 1 191 ? -9.398 -6.368 5.075 1.00 93.56 191 ASP A C 1
ATOM 1363 O O . ASP A 1 191 ? -8.640 -5.409 5.186 1.00 93.56 191 ASP A O 1
ATOM 1367 N N . LEU A 1 192 ? -10.035 -6.862 6.137 1.00 93.50 192 LEU A N 1
ATOM 1368 C CA . LEU A 1 192 ? -9.870 -6.302 7.475 1.00 93.50 192 LEU A CA 1
ATOM 1369 C C . LEU A 1 192 ? -9.213 -7.317 8.403 1.00 93.50 192 LEU A C 1
ATOM 1371 O O . LEU A 1 192 ? -9.855 -8.216 8.957 1.00 93.50 192 LEU A O 1
ATOM 1375 N N . GLN A 1 193 ? -7.938 -7.086 8.679 1.00 94.00 193 GLN A N 1
ATOM 1376 C CA . GLN A 1 193 ? -7.121 -7.921 9.545 1.00 94.00 193 GLN A CA 1
ATOM 1377 C C . GLN A 1 193 ? -7.318 -7.532 11.016 1.00 94.00 193 GLN A C 1
ATOM 1379 O O . GLN A 1 193 ? -6.620 -6.676 11.575 1.00 94.00 193 GLN A O 1
ATOM 1384 N N . VAL A 1 194 ? -8.295 -8.170 11.672 1.00 94.06 194 VAL A N 1
ATOM 1385 C CA . VAL A 1 194 ? -8.658 -7.886 13.072 1.00 94.06 194 VAL A CA 1
ATOM 1386 C C . VAL A 1 194 ? -7.824 -8.703 14.065 1.00 94.06 194 VAL A C 1
ATOM 1388 O O . VAL A 1 194 ? -8.087 -9.872 14.360 1.00 94.06 194 VAL A O 1
ATOM 1391 N N . GLN A 1 195 ? -6.868 -8.043 14.712 1.00 92.62 195 GLN A N 1
ATOM 1392 C CA . GLN A 1 195 ? -6.135 -8.570 15.854 1.00 92.62 195 GLN A CA 1
ATOM 1393 C C . GLN A 1 195 ? -6.877 -8.284 17.168 1.00 92.62 195 GLN A C 1
ATOM 1395 O O . GLN A 1 195 ? -6.970 -7.146 17.634 1.00 92.62 195 GLN A O 1
ATOM 1400 N N . ARG A 1 196 ? -7.332 -9.339 17.847 1.00 92.44 196 ARG A N 1
ATOM 1401 C CA . ARG A 1 196 ? -7.833 -9.221 19.225 1.00 92.44 196 ARG A CA 1
ATOM 1402 C C . ARG A 1 196 ? -6.667 -8.966 20.176 1.00 92.44 196 ARG A C 1
ATOM 1404 O O . ARG A 1 196 ? -5.764 -9.791 20.298 1.00 92.44 196 ARG A O 1
ATOM 1411 N N . GLY A 1 197 ? -6.696 -7.803 20.805 1.00 86.69 197 GLY A N 1
ATOM 1412 C CA . GLY A 1 197 ? -5.673 -7.306 21.704 1.00 86.69 197 GLY A CA 1
ATOM 1413 C C . GLY A 1 197 ? -5.885 -7.695 23.165 1.00 86.69 197 GLY A C 1
ATOM 1414 O O . GLY A 1 197 ? -6.733 -8.517 23.524 1.00 86.69 197 GLY A O 1
ATOM 1415 N N . ASP A 1 198 ? -5.089 -7.067 24.022 1.00 87.38 198 ASP A N 1
ATOM 1416 C CA . ASP A 1 198 ? -4.992 -7.388 25.442 1.00 87.38 198 ASP A CA 1
ATOM 1417 C C . ASP A 1 198 ? -5.828 -6.430 26.292 1.00 87.38 198 ASP A C 1
ATOM 1419 O O . ASP A 1 198 ? -6.326 -5.395 25.841 1.00 87.38 198 ASP A O 1
ATOM 1423 N N . ARG A 1 199 ? -5.949 -6.767 27.579 1.00 94.44 199 ARG A N 1
ATOM 1424 C CA . ARG A 1 199 ? -6.523 -5.858 28.567 1.00 94.44 199 ARG A CA 1
ATOM 1425 C C . ARG A 1 199 ? -5.537 -4.742 28.917 1.00 94.44 199 ARG A C 1
ATOM 1427 O O . ARG A 1 199 ? -4.484 -5.011 29.504 1.00 94.44 199 ARG A O 1
ATOM 1434 N N . LEU A 1 200 ? -5.917 -3.492 28.679 1.00 95.00 200 LEU A N 1
ATOM 1435 C CA . LEU A 1 200 ? -5.168 -2.311 29.099 1.00 95.00 200 LEU A CA 1
ATOM 1436 C C . LEU A 1 200 ? -5.551 -1.883 30.519 1.00 95.00 200 LEU A C 1
ATOM 1438 O O . LEU A 1 200 ? -6.718 -1.874 30.906 1.00 95.00 200 LEU A O 1
ATOM 1442 N N . LYS A 1 201 ? -4.547 -1.484 31.307 1.00 94.50 201 LYS A N 1
ATOM 1443 C CA . LYS A 1 201 ? -4.736 -0.913 32.651 1.00 94.50 201 LYS A CA 1
ATOM 1444 C C . LYS A 1 201 ? -4.981 0.590 32.550 1.00 94.50 201 LYS A C 1
ATOM 1446 O O . LYS A 1 201 ? -4.083 1.386 32.821 1.00 94.50 201 LYS A O 1
ATOM 1451 N N . VAL A 1 202 ? -6.178 0.953 32.111 1.00 95.06 202 VAL A N 1
ATOM 1452 C CA . VAL A 1 202 ? -6.632 2.336 31.930 1.00 95.06 202 VAL A CA 1
ATOM 1453 C C . VAL A 1 202 ? -8.017 2.520 32.550 1.00 95.06 202 VAL A C 1
ATOM 1455 O O . VAL A 1 202 ? -8.751 1.545 32.707 1.00 95.06 202 VAL A O 1
ATOM 1458 N N . GLY A 1 203 ? -8.333 3.755 32.948 1.00 93.38 203 GLY A N 1
ATOM 1459 C CA . GLY A 1 203 ? -9.646 4.125 33.486 1.00 93.38 203 GLY A CA 1
ATOM 1460 C C . GLY A 1 203 ? -10.698 4.354 32.392 1.00 93.38 203 GLY A C 1
ATOM 1461 O O . GLY A 1 203 ? -10.372 4.210 31.211 1.00 93.38 203 GLY A O 1
ATOM 1462 N N . PRO A 1 204 ? -11.937 4.718 32.776 1.00 94.44 204 PRO A N 1
ATOM 1463 C CA . PRO A 1 204 ? -12.996 5.036 31.824 1.00 94.44 204 PRO A CA 1
ATOM 1464 C C . PRO A 1 204 ? -12.625 6.236 30.945 1.00 94.44 204 PRO A C 1
ATOM 1466 O O . PRO A 1 204 ? -11.756 7.043 31.296 1.00 94.44 204 PRO A O 1
ATOM 1469 N N . TYR A 1 205 ? -13.282 6.351 29.796 1.00 94.81 205 TYR A N 1
ATOM 1470 C CA . TYR A 1 205 ? -13.166 7.533 28.952 1.00 94.81 205 TYR A CA 1
ATOM 1471 C C . TYR A 1 205 ? -13.972 8.684 29.559 1.00 94.81 205 TYR A C 1
ATOM 1473 O O . TYR A 1 205 ? -15.150 8.520 29.869 1.00 94.81 205 TYR A O 1
ATOM 1481 N N . THR A 1 206 ? -13.323 9.836 29.733 1.00 92.50 206 THR A N 1
ATOM 1482 C CA . THR A 1 206 ? -13.871 11.013 30.434 1.00 92.50 206 THR A CA 1
ATOM 1483 C C . THR A 1 206 ? -14.148 12.187 29.488 1.00 92.50 206 THR A C 1
ATOM 1485 O O . THR A 1 206 ? -14.320 13.316 29.935 1.00 92.50 206 THR A O 1
ATOM 1488 N N . GLY A 1 207 ? -14.052 11.985 28.169 1.00 88.38 207 GLY A N 1
ATOM 1489 C CA . GLY A 1 207 ? -14.046 13.070 27.177 1.00 88.38 207 GLY A CA 1
ATOM 1490 C C . GLY A 1 207 ? -12.692 13.787 27.059 1.00 88.38 207 GLY A C 1
ATOM 1491 O O . GLY A 1 207 ? -12.223 14.067 25.960 1.00 88.38 207 GLY A O 1
ATOM 1492 N N . GLU A 1 208 ? -12.011 14.020 28.182 1.00 90.44 208 GLU A N 1
ATOM 1493 C CA . GLU A 1 208 ? -10.751 14.780 28.237 1.00 90.44 208 GLU A CA 1
ATOM 1494 C C . GLU A 1 208 ? -9.486 13.908 28.147 1.00 90.44 208 GLU A C 1
ATOM 1496 O O . GLU A 1 208 ? -8.408 14.396 27.812 1.00 90.44 208 GLU A O 1
ATOM 1501 N N . ASN A 1 209 ? -9.583 12.608 28.444 1.00 93.56 209 ASN A N 1
ATOM 1502 C CA . ASN A 1 209 ? -8.423 11.715 28.561 1.00 93.56 209 ASN A CA 1
ATOM 1503 C C . ASN A 1 209 ? -8.091 10.916 27.284 1.00 93.56 209 ASN A C 1
ATOM 1505 O O . ASN A 1 209 ? -7.317 9.958 27.360 1.00 93.56 209 ASN A O 1
ATOM 1509 N N . PHE A 1 210 ? -8.628 11.308 26.121 1.00 91.81 210 PHE A N 1
ATOM 1510 C CA . PHE A 1 210 ? -8.431 10.597 24.848 1.00 91.81 210 PHE A CA 1
ATOM 1511 C C . PHE A 1 210 ? -6.951 10.347 24.532 1.00 91.81 210 PHE A C 1
ATOM 1513 O O . PHE A 1 210 ? -6.549 9.211 24.292 1.00 91.81 210 PHE A O 1
ATOM 1520 N N . ASP A 1 211 ? -6.119 11.388 24.618 1.00 93.31 211 ASP A N 1
ATOM 1521 C CA . ASP A 1 211 ? -4.691 11.301 24.289 1.00 93.31 211 ASP A CA 1
ATOM 1522 C C . ASP A 1 211 ? -3.934 10.347 25.226 1.00 93.31 211 ASP A C 1
ATOM 1524 O O . ASP A 1 211 ? -3.018 9.635 24.811 1.00 93.31 211 ASP A O 1
ATOM 1528 N N . ALA A 1 212 ? -4.348 10.266 26.494 1.00 95.44 212 ALA A N 1
ATOM 1529 C CA . ALA A 1 212 ? -3.760 9.336 27.451 1.00 95.44 212 ALA A CA 1
ATOM 1530 C C . ALA A 1 212 ? -4.125 7.875 27.131 1.00 95.44 212 ALA A C 1
ATOM 1532 O O . ALA A 1 212 ? -3.281 6.984 27.279 1.00 95.44 212 ALA A O 1
ATOM 1533 N N . LEU A 1 213 ? -5.359 7.626 26.678 1.00 95.19 213 LEU A N 1
ATOM 1534 C CA . LEU A 1 213 ? -5.808 6.307 26.225 1.00 95.19 213 LEU A CA 1
ATOM 1535 C C . LEU A 1 213 ? -5.111 5.898 24.922 1.00 95.19 213 LEU A C 1
ATOM 1537 O O . LEU A 1 213 ? -4.606 4.776 24.832 1.00 95.19 213 LEU A O 1
ATOM 1541 N N . ALA A 1 214 ? -4.996 6.822 23.965 1.00 92.88 214 ALA A N 1
ATOM 1542 C CA . ALA A 1 214 ? -4.280 6.617 22.709 1.00 92.88 214 ALA A CA 1
ATOM 1543 C C . ALA A 1 214 ? -2.821 6.218 22.965 1.00 92.88 214 ALA A C 1
ATOM 1545 O O . ALA A 1 214 ? -2.375 5.162 22.513 1.00 92.88 214 ALA A O 1
ATOM 1546 N N . ALA A 1 215 ? -2.114 6.979 23.807 1.00 93.81 215 ALA A N 1
ATOM 1547 C CA . ALA A 1 215 ? -0.735 6.687 24.192 1.00 93.81 215 ALA A CA 1
ATOM 1548 C C . ALA A 1 215 ? -0.591 5.368 24.977 1.00 93.81 215 ALA A C 1
ATOM 1550 O O . ALA A 1 215 ? 0.472 4.742 24.981 1.00 93.81 215 ALA A O 1
ATOM 1551 N N . ALA A 1 216 ? -1.624 4.928 25.702 1.00 94.00 216 ALA A N 1
ATOM 1552 C CA . ALA A 1 216 ? -1.618 3.619 26.350 1.00 94.00 216 ALA A CA 1
ATOM 1553 C C . ALA A 1 216 ? -1.744 2.480 25.335 1.00 94.00 216 ALA A C 1
ATOM 1555 O O . ALA A 1 216 ? -0.994 1.510 25.429 1.00 94.00 216 ALA A O 1
ATOM 1556 N N . SER A 1 217 ? -2.646 2.614 24.366 1.00 92.75 217 SER A N 1
ATOM 1557 C CA . SER A 1 217 ? -2.844 1.622 23.311 1.00 92.75 217 SER A CA 1
ATOM 1558 C C . SER A 1 217 ? -1.635 1.543 22.369 1.00 92.75 217 SER A C 1
ATOM 1560 O O . SER A 1 217 ? -1.158 0.450 22.063 1.00 92.75 217 SER A O 1
ATOM 1562 N N . GLU A 1 218 ? -1.047 2.682 22.000 1.00 92.25 218 GLU A N 1
ATOM 1563 C CA . GLU A 1 218 ? 0.164 2.744 21.176 1.00 92.25 218 GLU A CA 1
ATOM 1564 C C . GLU A 1 218 ? 1.357 2.031 21.826 1.00 92.25 218 GLU A C 1
ATOM 1566 O O . GLU A 1 218 ? 2.017 1.220 21.180 1.00 92.25 218 GLU A O 1
ATOM 1571 N N . ARG A 1 219 ? 1.585 2.233 23.132 1.00 92.88 219 ARG A N 1
ATOM 1572 C CA . ARG A 1 219 ? 2.657 1.540 23.871 1.00 92.88 219 ARG A CA 1
ATOM 1573 C C . ARG A 1 219 ? 2.555 0.018 23.808 1.00 92.88 219 ARG A C 1
ATOM 1575 O O . ARG A 1 219 ? 3.581 -0.650 23.880 1.00 92.88 219 ARG A O 1
ATOM 1582 N N . VAL A 1 220 ? 1.344 -0.529 23.724 1.00 91.62 220 VAL A N 1
ATOM 1583 C CA . VAL A 1 220 ? 1.134 -1.982 23.639 1.00 91.62 220 VAL A CA 1
ATOM 1584 C C . VAL A 1 220 ? 1.190 -2.475 22.191 1.00 91.62 220 VAL A C 1
ATOM 1586 O O . VAL A 1 220 ? 1.630 -3.600 21.952 1.00 91.62 220 VAL A O 1
ATOM 1589 N N . ARG A 1 221 ? 0.802 -1.646 21.213 1.00 89.62 221 ARG A N 1
ATOM 1590 C CA . ARG A 1 221 ? 1.027 -1.940 19.789 1.00 89.62 221 ARG A CA 1
ATOM 1591 C C . ARG A 1 221 ? 2.509 -1.942 19.417 1.00 89.62 221 ARG A C 1
ATOM 1593 O O . ARG A 1 221 ? 2.895 -2.741 18.566 1.00 89.62 221 ARG A O 1
ATOM 1600 N N . GLY A 1 222 ? 3.323 -1.103 20.057 1.00 90.19 222 GLY A N 1
ATOM 1601 C CA . GLY A 1 222 ? 4.738 -0.961 19.716 1.00 90.19 222 GLY A CA 1
ATOM 1602 C C . GLY A 1 222 ? 4.892 -0.604 18.239 1.00 90.19 222 GLY A C 1
ATOM 1603 O O . GLY A 1 222 ? 4.127 0.204 17.724 1.00 90.19 222 GLY A O 1
ATOM 1604 N N . ASP A 1 223 ? 5.807 -1.271 17.538 1.00 87.88 223 ASP A N 1
ATOM 1605 C CA . ASP A 1 223 ? 6.053 -1.034 16.109 1.00 87.88 223 ASP A CA 1
ATOM 1606 C C . ASP A 1 223 ? 4.817 -1.250 15.221 1.00 87.88 223 ASP A C 1
ATOM 1608 O O . ASP A 1 223 ? 4.664 -0.578 14.202 1.00 87.88 223 ASP A O 1
ATOM 1612 N N . ARG A 1 224 ? 3.865 -2.101 15.643 1.00 87.56 224 ARG A N 1
ATOM 1613 C CA . ARG A 1 224 ? 2.607 -2.299 14.905 1.00 87.56 224 ARG A CA 1
ATOM 1614 C C . ARG A 1 224 ? 1.723 -1.053 14.888 1.00 87.56 224 ARG A C 1
ATOM 1616 O O . ARG A 1 224 ? 0.794 -1.023 14.094 1.00 87.56 224 ARG A O 1
ATOM 1623 N N . SER A 1 225 ? 1.964 -0.024 15.710 1.00 86.06 225 SER A N 1
ATOM 1624 C CA . SER A 1 225 ? 1.183 1.223 15.648 1.00 86.06 225 SER A CA 1
ATOM 1625 C C . SER A 1 225 ? 1.381 1.992 14.337 1.00 86.06 225 SER A C 1
ATOM 1627 O O . SER A 1 225 ? 0.491 2.761 13.962 1.00 86.06 225 SER A O 1
ATOM 1629 N N . ARG A 1 226 ? 2.494 1.739 13.628 1.00 84.94 226 ARG A N 1
ATOM 1630 C CA . ARG A 1 226 ? 2.815 2.310 12.309 1.00 84.94 226 ARG A CA 1
ATOM 1631 C C . ARG A 1 226 ? 1.945 1.767 11.177 1.00 84.94 226 ARG A C 1
ATOM 1633 O O . ARG A 1 226 ? 1.717 2.480 10.212 1.00 84.94 226 ARG A O 1
ATOM 1640 N N . VAL A 1 227 ? 1.402 0.558 11.340 1.00 88.00 227 VAL A N 1
ATOM 1641 C CA . VAL A 1 227 ? 0.540 -0.115 10.349 1.00 88.00 227 VAL A CA 1
ATOM 1642 C C . VAL A 1 227 ? -0.895 -0.239 10.860 1.00 88.00 227 VAL A C 1
ATOM 1644 O O . VAL A 1 227 ? -1.831 0.281 10.259 1.00 88.00 227 VAL A O 1
ATOM 1647 N N . ALA A 1 228 ? -1.071 -0.808 12.051 1.00 89.38 228 ALA A N 1
ATOM 1648 C CA . ALA A 1 228 ? -2.384 -1.107 12.592 1.00 89.38 228 ALA A CA 1
ATOM 1649 C C . ALA A 1 228 ? -3.057 0.110 13.239 1.00 89.38 228 ALA A C 1
ATOM 1651 O O . ALA A 1 228 ? -2.459 0.843 14.043 1.00 89.38 228 ALA A O 1
ATOM 1652 N N . ARG A 1 229 ? -4.347 0.267 12.942 1.00 90.44 229 ARG A N 1
ATOM 1653 C CA . ARG A 1 229 ? -5.270 1.163 13.639 1.00 90.44 229 ARG A CA 1
ATOM 1654 C C . ARG A 1 229 ? -5.659 0.553 14.988 1.00 90.44 229 ARG A C 1
ATOM 1656 O O . ARG A 1 229 ? -5.701 -0.665 15.161 1.00 90.44 229 ARG A O 1
ATOM 1663 N N . GLY A 1 230 ? -5.889 1.401 15.979 1.00 92.50 230 GLY A N 1
ATOM 1664 C CA . GLY A 1 230 ? -6.242 0.991 17.331 1.00 92.50 230 GLY A CA 1
ATOM 1665 C C . GLY A 1 230 ? -7.699 1.238 17.663 1.00 92.50 230 GLY A C 1
ATOM 1666 O O . GLY A 1 230 ? -8.160 2.366 17.556 1.00 92.50 230 GLY A O 1
ATOM 1667 N N . ILE A 1 231 ? -8.380 0.222 18.174 1.00 94.25 231 ILE A N 1
ATOM 1668 C CA . ILE A 1 231 ? -9.687 0.372 18.808 1.00 94.25 231 ILE A CA 1
ATOM 1669 C C . ILE A 1 231 ? -9.532 0.015 20.276 1.00 94.25 231 ILE A C 1
ATOM 1671 O O . ILE A 1 231 ? -9.009 -1.050 20.608 1.00 94.25 231 ILE A O 1
ATOM 1675 N N . LEU A 1 232 ? -9.987 0.894 21.162 1.00 95.19 232 LEU A N 1
ATOM 1676 C CA . LEU A 1 232 ? -10.069 0.598 22.585 1.00 95.19 232 LEU A CA 1
ATOM 1677 C C . LEU A 1 232 ? -11.528 0.555 23.030 1.00 95.19 232 LEU A C 1
ATOM 1679 O O . LEU A 1 232 ? -12.192 1.587 23.107 1.00 95.19 232 LEU A O 1
ATOM 1683 N N . VAL A 1 233 ? -11.996 -0.635 23.402 1.00 95.25 233 VAL A N 1
ATOM 1684 C CA . VAL A 1 233 ? -13.289 -0.794 24.075 1.00 95.25 233 VAL A CA 1
ATOM 1685 C C . VAL A 1 233 ? -13.118 -0.405 25.544 1.00 95.25 233 VAL A C 1
ATOM 1687 O O . VAL A 1 233 ? -12.411 -1.082 26.295 1.00 95.25 233 VAL A O 1
ATOM 1690 N N . VAL A 1 234 ? -13.738 0.690 25.970 1.00 95.44 234 VAL A N 1
ATOM 1691 C CA . VAL A 1 234 ? -13.559 1.287 27.304 1.00 95.44 234 VAL A CA 1
ATOM 1692 C C . VAL A 1 234 ? -14.903 1.766 27.846 1.00 95.44 234 VAL A C 1
ATOM 1694 O O . VAL A 1 234 ? -15.693 2.279 27.069 1.00 95.44 234 VAL A O 1
ATOM 1697 N N . PRO A 1 235 ? -15.214 1.611 29.145 1.00 94.75 235 PRO A N 1
ATOM 1698 C CA . PRO A 1 235 ? -16.428 2.202 29.702 1.00 94.75 235 PRO A CA 1
ATOM 1699 C C . PRO A 1 235 ? -16.381 3.727 29.600 1.00 94.75 235 PRO A C 1
ATOM 1701 O O . PRO A 1 235 ? -15.362 4.330 29.945 1.00 94.75 235 PRO A O 1
ATOM 1704 N N . PHE A 1 236 ? -17.462 4.352 29.155 1.00 93.50 236 PHE A N 1
ATOM 1705 C CA . PHE A 1 236 ? -17.580 5.809 29.147 1.00 93.50 236 PHE A CA 1
ATOM 1706 C C . PHE A 1 236 ? -18.174 6.297 30.474 1.00 93.50 236 PHE A C 1
ATOM 1708 O O . PHE A 1 236 ? -18.931 5.585 31.141 1.00 93.50 236 PHE A O 1
ATOM 1715 N N . GLU A 1 237 ? -17.806 7.506 30.900 1.00 89.25 237 GLU A N 1
ATOM 1716 C CA . GLU A 1 237 ? -18.496 8.153 32.017 1.00 89.25 237 GLU A CA 1
ATOM 1717 C C . GLU A 1 237 ? -19.957 8.460 31.644 1.00 89.25 237 GLU A C 1
ATOM 1719 O O . GLU A 1 237 ? -20.285 8.765 30.500 1.00 89.25 237 GLU A O 1
ATOM 1724 N N . SER A 1 238 ? -20.863 8.314 32.617 1.00 73.25 238 SER A N 1
ATOM 1725 C CA . SER A 1 238 ? -22.317 8.227 32.391 1.00 73.25 238 SER A CA 1
ATOM 1726 C C . SER A 1 238 ? -22.982 9.481 31.810 1.00 73.25 238 SER A C 1
ATOM 1728 O O . SER A 1 238 ? -24.163 9.444 31.474 1.00 73.25 238 SER A O 1
ATOM 1730 N N . ASP A 1 239 ? -22.273 10.603 31.780 1.00 75.62 239 ASP A N 1
ATOM 1731 C CA . ASP A 1 239 ? -22.723 11.894 31.263 1.00 75.62 239 ASP A CA 1
ATOM 1732 C C . ASP A 1 239 ? -22.237 12.183 29.835 1.00 75.62 239 ASP A C 1
ATOM 1734 O O . ASP A 1 239 ? -22.606 13.212 29.264 1.00 75.62 239 ASP A O 1
ATOM 1738 N N . LEU A 1 240 ? -21.471 11.274 29.226 1.00 73.19 240 LEU A N 1
ATOM 1739 C CA . LEU A 1 240 ? -21.072 11.385 27.828 1.00 73.19 240 LEU A CA 1
ATOM 1740 C C . LEU A 1 240 ? -22.224 10.962 26.906 1.00 73.19 240 LEU A C 1
ATOM 1742 O O . LEU A 1 240 ? -22.762 9.865 27.007 1.00 73.19 240 LEU A O 1
ATOM 1746 N N . ALA A 1 241 ? -22.583 11.842 25.968 1.00 65.44 241 ALA A N 1
ATOM 1747 C CA . ALA A 1 241 ? -23.635 11.606 24.973 1.00 65.44 241 ALA A CA 1
ATOM 1748 C C . ALA A 1 241 ? -23.146 10.832 23.733 1.00 65.44 241 ALA A C 1
ATOM 1750 O O . ALA A 1 241 ? -23.821 10.831 22.708 1.00 65.44 241 ALA A O 1
ATOM 1751 N N . SER A 1 242 ? -21.965 10.215 23.809 1.00 72.94 242 SER A N 1
ATOM 1752 C CA . SER A 1 242 ? -21.353 9.493 22.700 1.00 72.94 242 SER A CA 1
ATOM 1753 C C . SER A 1 242 ? -21.101 8.036 23.067 1.00 72.94 242 SER A C 1
ATOM 1755 O O . SER A 1 242 ? -20.802 7.713 24.213 1.00 72.94 242 SER A O 1
ATOM 1757 N N . VAL A 1 243 ? -21.198 7.175 22.062 1.00 76.06 243 VAL A N 1
ATOM 1758 C CA . VAL A 1 243 ? -20.927 5.736 22.120 1.00 76.06 243 VAL A CA 1
ATOM 1759 C C . VAL A 1 243 ? -19.555 5.380 21.518 1.00 76.06 243 VAL A C 1
ATOM 1761 O O . VAL A 1 243 ? -19.113 4.235 21.610 1.00 76.06 243 VAL A O 1
ATOM 1764 N N . GLY A 1 244 ? -18.841 6.360 20.950 1.00 81.44 244 GLY A N 1
ATOM 1765 C CA . GLY A 1 244 ? -17.457 6.228 20.496 1.00 81.44 244 GLY A CA 1
ATOM 1766 C C . GLY A 1 244 ? -16.861 7.547 19.998 1.00 81.44 244 GLY A C 1
ATOM 1767 O O . GLY A 1 244 ? -17.564 8.526 19.772 1.00 81.44 244 GLY A O 1
ATOM 1768 N N . TYR A 1 245 ? -15.539 7.617 19.916 1.00 79.88 245 TYR A N 1
ATOM 1769 C CA . TYR A 1 245 ? -14.844 8.842 19.526 1.00 79.88 245 TYR A CA 1
ATOM 1770 C C . TYR A 1 245 ? -13.509 8.512 18.859 1.00 79.88 245 TYR A C 1
ATOM 1772 O O . TYR A 1 245 ? -12.673 7.814 19.444 1.00 79.88 245 TYR A O 1
ATOM 1780 N N . GLY A 1 246 ? -13.311 9.034 17.653 1.00 78.88 246 GLY A N 1
ATOM 1781 C CA . GLY A 1 246 ? -12.046 9.068 16.928 1.00 78.88 246 GLY A CA 1
ATOM 1782 C C . GLY A 1 246 ? -11.630 10.506 16.612 1.00 78.88 246 GLY A C 1
ATOM 1783 O O . GLY A 1 246 ? -12.376 11.462 16.824 1.00 78.88 246 GLY A O 1
ATOM 1784 N N . ARG A 1 247 ? -10.397 10.677 16.131 1.00 72.06 247 ARG A N 1
ATOM 1785 C CA . ARG A 1 247 ? -9.957 11.924 15.486 1.00 72.06 247 ARG A CA 1
ATOM 1786 C C . ARG A 1 247 ? -9.682 11.626 14.022 1.00 72.06 247 ARG A C 1
ATOM 1788 O O . ARG A 1 247 ? -9.177 10.551 13.723 1.00 72.06 247 ARG A O 1
ATOM 1795 N N . THR A 1 248 ? -9.960 12.581 13.147 1.00 60.00 248 THR A N 1
ATOM 1796 C CA . THR A 1 248 ? -9.710 12.467 11.708 1.00 60.00 248 THR A CA 1
ATOM 1797 C C . THR A 1 248 ? -8.600 13.432 11.265 1.00 60.00 248 THR A C 1
ATOM 1799 O O . THR A 1 248 ? -8.591 14.577 11.725 1.00 60.00 248 THR A O 1
ATOM 1802 N N . PRO A 1 249 ? -7.673 12.991 10.392 1.00 60.00 249 PRO A N 1
ATOM 1803 C CA . PRO A 1 249 ? -7.308 11.588 10.190 1.00 60.00 249 PRO A CA 1
ATOM 1804 C C . PRO A 1 249 ? -6.716 11.020 11.491 1.00 60.00 249 PRO A C 1
ATOM 1806 O O . PRO A 1 249 ? -6.023 11.721 12.236 1.00 60.00 249 PRO A O 1
ATOM 1809 N N . GLY A 1 250 ? -6.973 9.752 11.808 1.00 65.31 250 GLY A N 1
ATOM 1810 C CA . GLY A 1 250 ? -6.493 9.211 13.076 1.00 65.31 250 GLY A CA 1
ATOM 1811 C C . GLY A 1 250 ? -6.398 7.705 13.140 1.00 65.31 250 GLY A C 1
ATOM 1812 O O . GLY A 1 250 ? -7.203 6.952 12.608 1.00 65.31 250 GLY A O 1
ATOM 1813 N N . ARG A 1 251 ? -5.371 7.262 13.867 1.00 78.19 251 ARG A N 1
ATOM 1814 C CA . ARG A 1 251 ? -4.987 5.851 13.978 1.00 78.19 251 ARG A CA 1
ATOM 1815 C C . ARG A 1 251 ? -5.538 5.166 15.225 1.00 78.19 251 ARG A C 1
ATOM 1817 O O . ARG A 1 251 ? -5.089 4.075 15.584 1.00 78.19 251 ARG A O 1
ATOM 1824 N N . PHE A 1 252 ? -6.443 5.831 15.934 1.00 89.12 252 PHE A N 1
ATOM 1825 C CA . PHE A 1 252 ? -6.974 5.376 17.207 1.00 89.12 252 PHE A CA 1
ATOM 1826 C C . PHE A 1 252 ? -8.395 5.892 17.421 1.00 89.12 252 PHE A C 1
ATOM 1828 O O . PHE A 1 252 ? -8.648 7.078 17.223 1.00 89.12 252 PHE A O 1
ATOM 1835 N N . LEU A 1 253 ? -9.276 5.018 17.895 1.00 90.50 253 LEU A N 1
ATOM 1836 C CA . LEU A 1 253 ? -10.604 5.378 18.368 1.00 90.50 253 LEU A CA 1
ATOM 1837 C C . LEU A 1 253 ? -10.941 4.647 19.672 1.00 90.50 253 LEU A C 1
ATOM 1839 O O . LEU A 1 253 ? -10.409 3.572 19.978 1.00 90.50 253 LEU A O 1
ATOM 1843 N N . VAL A 1 254 ? -11.836 5.245 20.449 1.00 92.12 254 VAL A N 1
ATOM 1844 C CA . VAL A 1 254 ? -12.435 4.634 21.637 1.00 92.12 254 VAL A CA 1
ATOM 1845 C C . VAL A 1 254 ? -13.888 4.284 21.360 1.00 92.12 254 VAL A C 1
ATOM 1847 O O . VAL A 1 254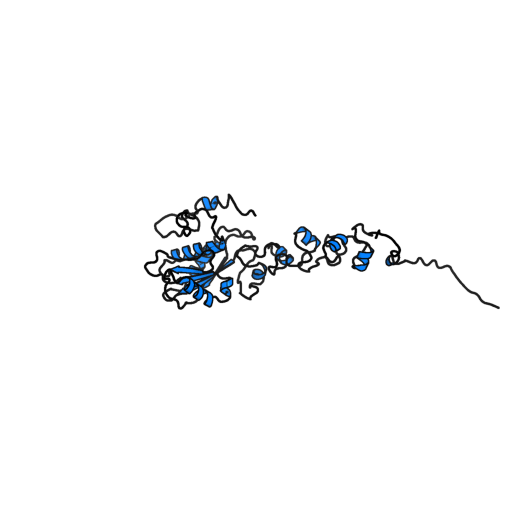 ? -14.586 5.014 20.663 1.00 92.12 254 VAL A O 1
ATOM 1850 N N . VAL A 1 255 ? -14.349 3.177 21.929 1.00 91.88 255 VAL A N 1
ATOM 1851 C CA . VAL A 1 255 ? -15.723 2.688 21.788 1.00 91.88 255 VAL A CA 1
ATOM 1852 C C . VAL A 1 255 ? -16.268 2.361 23.172 1.00 91.88 255 VAL A C 1
ATOM 1854 O O . VAL A 1 255 ? -15.582 1.692 23.952 1.00 91.88 255 VAL A O 1
ATOM 1857 N N . ASP A 1 256 ? -17.482 2.813 23.482 1.00 92.12 256 ASP A N 1
ATOM 1858 C CA . ASP A 1 256 ? -18.080 2.599 24.797 1.00 92.12 256 ASP A CA 1
ATOM 1859 C C . ASP A 1 256 ? -18.365 1.114 25.040 1.00 92.12 256 ASP A C 1
ATOM 1861 O O . ASP A 1 256 ? -19.086 0.457 24.292 1.00 92.12 256 ASP A O 1
ATOM 1865 N N . ALA A 1 257 ? -17.826 0.575 26.130 1.00 92.38 257 ALA A N 1
ATOM 1866 C CA . ALA A 1 257 ? -18.086 -0.789 26.574 1.00 92.38 257 ALA A CA 1
ATOM 1867 C C . ALA A 1 257 ? -19.546 -1.023 27.003 1.00 92.38 257 ALA A C 1
ATOM 1869 O O . ALA A 1 257 ? -19.976 -2.178 27.049 1.00 92.38 257 ALA A O 1
ATOM 1870 N N . GLY A 1 258 ? -20.277 0.041 27.355 1.00 89.12 258 GLY A N 1
ATOM 1871 C CA . GLY A 1 258 ? -21.696 -0.005 27.710 1.00 89.12 258 GLY A CA 1
ATOM 1872 C C . GLY A 1 258 ? -22.647 -0.092 26.513 1.00 89.12 258 GLY A C 1
ATOM 1873 O O . GLY A 1 258 ? -23.799 -0.493 26.695 1.00 89.12 258 GLY A O 1
ATOM 1874 N N . ALA A 1 259 ? -22.176 0.238 25.309 1.00 85.94 259 ALA A N 1
ATOM 1875 C CA . ALA A 1 259 ? -22.975 0.221 24.090 1.00 85.94 259 ALA A CA 1
ATOM 1876 C C . ALA A 1 259 ? -23.284 -1.208 23.605 1.00 85.94 259 ALA A C 1
ATOM 1878 O O . ALA A 1 259 ? -22.580 -2.178 23.927 1.00 85.94 259 ALA A O 1
ATOM 1879 N N . SER A 1 260 ? -24.353 -1.356 22.814 1.00 82.81 260 SER A N 1
ATOM 1880 C CA . SER A 1 260 ? -24.711 -2.654 22.237 1.00 82.81 260 SER A CA 1
ATOM 1881 C C . SER A 1 260 ? -23.626 -3.148 21.267 1.00 82.81 260 SER A C 1
ATOM 1883 O O . SER A 1 260 ? -22.766 -2.389 20.829 1.00 82.81 260 SER A O 1
ATOM 1885 N N . ALA A 1 261 ? -23.597 -4.446 20.948 1.00 78.56 261 ALA A N 1
ATOM 1886 C CA . ALA A 1 261 ? -22.617 -4.960 19.983 1.00 78.56 261 ALA A CA 1
ATOM 1887 C C . ALA A 1 261 ? -22.778 -4.316 18.594 1.00 78.56 261 ALA A C 1
ATOM 1889 O O . ALA A 1 261 ? -21.768 -4.029 17.959 1.00 78.56 261 ALA A O 1
ATOM 1890 N N . ASP A 1 262 ? -24.021 -4.049 18.189 1.00 75.94 262 ASP A N 1
ATOM 1891 C CA . ASP A 1 262 ? -24.359 -3.441 16.902 1.00 75.94 262 ASP A CA 1
ATOM 1892 C C . ASP A 1 262 ? -23.921 -1.966 16.859 1.00 75.94 262 ASP A C 1
ATOM 1894 O O . ASP A 1 262 ? -23.292 -1.541 15.893 1.00 75.94 262 ASP A O 1
ATOM 1898 N N . ASP A 1 263 ? -24.145 -1.200 17.936 1.00 79.25 263 ASP A N 1
ATOM 1899 C CA . ASP A 1 263 ? -23.699 0.203 18.009 1.00 79.25 263 ASP A CA 1
ATOM 1900 C C . ASP A 1 263 ? -22.170 0.297 17.951 1.00 79.25 263 ASP A C 1
ATOM 1902 O O . ASP A 1 263 ? -21.609 1.099 17.207 1.00 79.25 263 ASP A O 1
ATOM 1906 N N . ARG A 1 264 ? -21.477 -0.561 18.714 1.00 80.88 264 ARG A N 1
ATOM 1907 C CA . ARG A 1 264 ? -20.008 -0.601 18.744 1.00 80.88 264 ARG A CA 1
ATOM 1908 C C . ARG A 1 264 ? -19.418 -0.938 17.381 1.00 80.88 264 ARG A C 1
ATOM 1910 O O . ARG A 1 264 ? -18.416 -0.346 16.994 1.00 80.88 264 ARG A O 1
ATOM 1917 N N . GLU A 1 265 ? -20.025 -1.889 16.679 1.00 78.69 265 GLU A N 1
ATOM 1918 C CA . GLU A 1 265 ? -19.653 -2.246 15.313 1.00 78.69 265 GLU A CA 1
ATOM 1919 C C . GLU A 1 265 ? -19.882 -1.076 14.361 1.00 78.69 265 GLU A C 1
ATOM 1921 O O . GLU A 1 265 ? -18.962 -0.691 13.647 1.00 78.69 265 GLU A O 1
ATOM 1926 N N . SER A 1 266 ? -21.060 -0.456 14.399 1.00 76.44 266 SER A N 1
ATOM 1927 C CA . SER A 1 266 ? -21.386 0.647 13.500 1.00 76.44 266 SER A CA 1
ATOM 1928 C C . SER A 1 266 ? -20.450 1.843 13.663 1.00 76.44 266 SER A C 1
ATOM 1930 O O . SER A 1 266 ? -20.071 2.461 12.670 1.00 76.44 266 SER A O 1
ATOM 1932 N N . ILE A 1 267 ? -20.056 2.166 14.895 1.00 76.81 267 ILE A N 1
ATOM 1933 C CA . ILE A 1 267 ? -19.107 3.252 15.163 1.00 76.81 267 ILE A CA 1
ATOM 1934 C C . ILE A 1 267 ? -17.700 2.854 14.735 1.00 76.81 267 ILE A C 1
ATOM 1936 O O . ILE A 1 267 ? -16.994 3.663 14.147 1.00 76.81 267 ILE A O 1
ATOM 1940 N N . ALA A 1 268 ? -17.289 1.609 14.993 1.00 80.69 268 ALA A N 1
ATOM 1941 C CA . ALA A 1 268 ? -16.002 1.119 14.519 1.00 80.69 268 ALA A CA 1
ATOM 1942 C C . ALA A 1 268 ? -15.911 1.206 12.989 1.00 80.69 268 ALA A C 1
ATOM 1944 O O . ALA A 1 268 ? -14.912 1.705 12.488 1.00 80.69 268 ALA A O 1
ATOM 1945 N N . VAL A 1 269 ? -16.953 0.792 12.259 1.00 79.56 269 VAL A N 1
ATOM 1946 C CA . VAL A 1 269 ? -17.025 0.930 10.795 1.00 79.56 269 VAL A CA 1
ATOM 1947 C C . VAL A 1 269 ? -16.936 2.399 10.383 1.00 79.56 269 VAL A C 1
ATOM 1949 O O . VAL A 1 269 ? -16.085 2.731 9.565 1.00 79.56 269 VAL A O 1
ATOM 1952 N N . HIS A 1 270 ? -17.750 3.280 10.973 1.00 74.81 270 HIS A N 1
ATOM 1953 C CA . HIS A 1 270 ? -17.747 4.714 10.661 1.00 74.81 270 HIS A CA 1
ATOM 1954 C C . HIS A 1 270 ? -16.357 5.344 10.840 1.00 74.81 270 HIS A C 1
ATOM 1956 O O . HIS A 1 270 ? -15.831 5.978 9.931 1.00 74.81 270 HIS A O 1
ATOM 1962 N N . GLU A 1 271 ? -15.734 5.142 12.002 1.00 75.38 271 GLU A N 1
ATOM 1963 C CA . GLU A 1 271 ? -14.442 5.753 12.333 1.00 75.38 271 GLU A CA 1
ATOM 1964 C C . GLU A 1 271 ? -13.278 5.151 11.533 1.00 75.38 271 GLU A C 1
ATOM 1966 O O . GLU A 1 271 ? -12.308 5.836 11.203 1.00 75.38 271 GLU A O 1
ATOM 1971 N N . LEU A 1 272 ? -13.353 3.860 11.202 1.00 78.38 272 LEU A N 1
ATOM 1972 C CA . LEU A 1 272 ? -12.372 3.218 10.331 1.00 78.38 272 LEU A CA 1
ATOM 1973 C C . LEU A 1 272 ? -12.542 3.647 8.866 1.00 78.38 272 LEU A C 1
ATOM 1975 O O . LEU A 1 272 ? -11.537 3.762 8.174 1.00 78.38 272 LEU A O 1
ATOM 1979 N N . LEU A 1 273 ? -13.754 3.950 8.395 1.00 73.06 273 LEU A N 1
ATOM 1980 C CA . LEU A 1 273 ? -13.984 4.438 7.029 1.00 73.06 273 LEU A CA 1
ATOM 1981 C C . LEU A 1 273 ? -13.331 5.798 6.763 1.00 73.06 273 LEU A C 1
ATOM 1983 O O . LEU A 1 273 ? -12.813 5.999 5.667 1.00 73.06 273 LEU A O 1
ATOM 1987 N N . HIS A 1 274 ? -13.235 6.677 7.769 1.00 66.56 274 HIS A N 1
ATOM 1988 C CA . HIS A 1 274 ? -12.423 7.905 7.672 1.00 66.56 274 HIS A CA 1
ATOM 1989 C C . HIS A 1 274 ? -10.942 7.630 7.360 1.00 66.56 274 HIS A C 1
ATOM 1991 O O . HIS A 1 274 ? -10.213 8.540 6.984 1.00 66.56 274 HIS A O 1
ATOM 1997 N N . ASN A 1 275 ? -10.462 6.395 7.552 1.00 58.88 275 ASN A N 1
ATOM 1998 C CA . ASN A 1 275 ? -9.096 6.005 7.209 1.00 58.88 275 ASN A CA 1
ATOM 1999 C C . ASN A 1 275 ? -8.957 5.406 5.805 1.00 58.88 275 ASN A C 1
ATOM 2001 O O . ASN A 1 275 ? -7.863 5.498 5.267 1.00 58.88 275 ASN A O 1
ATOM 2005 N N . VAL A 1 276 ? -10.013 4.797 5.252 1.00 60.69 276 VAL A N 1
ATOM 2006 C CA . VAL A 1 276 ? -10.013 4.192 3.903 1.00 60.69 276 VAL A CA 1
ATOM 2007 C C . VAL A 1 276 ? -10.351 5.238 2.841 1.00 60.69 276 VAL A C 1
ATOM 2009 O O . VAL A 1 276 ? -9.770 5.253 1.769 1.00 60.69 276 VAL A O 1
ATOM 2012 N N . LEU A 1 277 ? -11.269 6.156 3.150 1.00 53.81 277 LEU A N 1
ATOM 2013 C CA . LEU A 1 277 ? -11.740 7.178 2.209 1.00 53.81 277 LEU A CA 1
ATOM 2014 C C . LEU A 1 277 ? -11.034 8.541 2.384 1.00 53.81 277 LEU A C 1
ATOM 2016 O O . LEU A 1 277 ? -11.421 9.519 1.750 1.00 53.81 277 LEU A O 1
ATOM 2020 N N . GLY A 1 278 ? -10.016 8.619 3.252 1.00 46.84 278 GLY A N 1
ATOM 2021 C CA . GLY A 1 278 ? -9.268 9.847 3.547 1.00 46.84 278 GLY A CA 1
ATOM 2022 C C . GLY A 1 278 ? -10.053 10.912 4.332 1.00 46.84 278 GLY A C 1
ATOM 2023 O O . GLY A 1 278 ? -11.103 10.645 4.923 1.00 46.84 278 GLY A O 1
ATOM 2024 N N . GLU A 1 279 ? -9.531 12.150 4.365 1.00 36.12 279 GLU A N 1
ATOM 2025 C CA . GLU A 1 279 ? -10.306 13.304 4.843 1.00 36.12 279 GLU A CA 1
ATOM 2026 C C . GLU A 1 279 ? -11.535 13.470 3.940 1.00 36.12 279 GLU A C 1
ATOM 2028 O O . GLU A 1 279 ? -11.445 13.983 2.827 1.00 36.12 279 GLU A O 1
ATOM 2033 N N . LEU A 1 280 ? -12.709 13.092 4.446 1.00 36.16 280 LEU A N 1
ATOM 2034 C CA . LEU A 1 280 ? -14.014 13.347 3.827 1.00 36.16 280 LEU A CA 1
ATOM 2035 C C . LEU A 1 280 ? -14.377 14.853 3.823 1.00 36.16 280 LEU A C 1
ATOM 2037 O O . LEU A 1 280 ? -15.541 15.224 3.949 1.00 36.16 280 LEU A O 1
ATOM 2041 N N . ASP A 1 281 ? -13.399 15.755 3.702 1.00 32.97 281 ASP A N 1
ATOM 2042 C CA . ASP A 1 281 ? -13.591 17.207 3.783 1.00 32.97 281 ASP A CA 1
ATOM 2043 C C . ASP A 1 281 ? -14.376 17.772 2.580 1.00 32.97 281 ASP A C 1
ATOM 2045 O O . ASP A 1 281 ? -14.898 18.887 2.655 1.00 32.97 281 ASP A O 1
ATOM 2049 N N . ALA A 1 282 ? -14.532 16.979 1.511 1.00 32.81 282 ALA A N 1
ATOM 2050 C CA . ALA A 1 282 ? -15.392 17.264 0.361 1.00 32.81 282 ALA A CA 1
ATOM 2051 C C . ALA A 1 282 ? -16.615 16.328 0.245 1.00 32.81 282 ALA A C 1
ATOM 2053 O O . ALA A 1 282 ? -17.331 16.390 -0.755 1.00 32.81 282 ALA A O 1
ATOM 2054 N N . SER A 1 283 ? -16.890 15.485 1.247 1.00 34.19 283 SER A N 1
ATOM 2055 C CA . SER A 1 283 ? -18.055 14.597 1.192 1.00 34.19 283 SER A CA 1
ATOM 2056 C C . SER A 1 283 ? -19.350 15.377 1.434 1.00 34.19 283 SER A C 1
ATOM 2058 O O . SER A 1 283 ? -19.478 16.069 2.455 1.00 34.19 283 SER A O 1
ATOM 2060 N N . PRO A 1 284 ? -20.350 15.2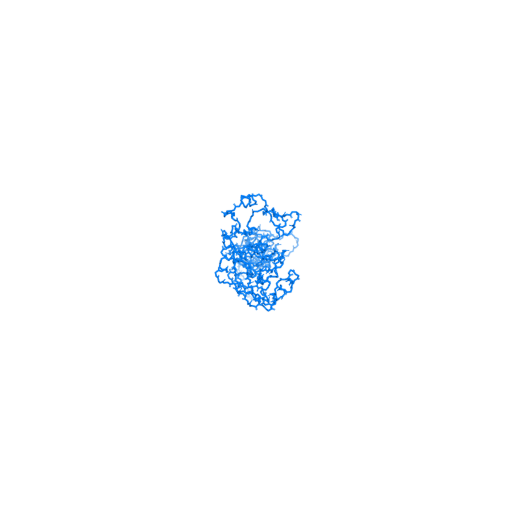72 0.542 1.00 32.16 284 PRO A N 1
ATOM 2061 C CA . PRO A 1 284 ? -21.666 15.826 0.812 1.00 32.16 284 PRO A CA 1
ATOM 2062 C C . PRO A 1 284 ? -22.262 15.130 2.033 1.00 32.16 284 PRO A C 1
ATOM 2064 O O . PRO A 1 284 ? -22.253 13.908 2.136 1.00 32.16 284 PRO A O 1
ATOM 2067 N N . GLY A 1 285 ? -22.749 15.935 2.978 1.00 39.28 285 GLY A N 1
ATOM 2068 C CA . GLY A 1 285 ? -23.325 15.460 4.238 1.00 39.28 285 GLY A CA 1
ATOM 2069 C C . GLY A 1 285 ? -22.682 16.056 5.489 1.00 39.28 285 GLY A C 1
ATOM 2070 O O . GLY A 1 285 ? -23.256 15.914 6.567 1.00 39.28 285 GLY A O 1
ATOM 2071 N N . ARG A 1 286 ? -21.546 16.764 5.374 1.00 38.38 286 ARG A N 1
ATOM 2072 C CA . ARG A 1 286 ? -20.965 17.517 6.496 1.00 38.38 286 ARG A CA 1
ATOM 2073 C C . ARG A 1 286 ? -21.903 18.653 6.910 1.00 38.38 286 ARG A C 1
ATOM 2075 O O . ARG A 1 286 ? -22.198 19.554 6.124 1.00 38.38 286 ARG A O 1
ATOM 2082 N N . CYS A 1 287 ? -22.363 18.631 8.154 1.00 45.62 287 CYS A N 1
ATOM 2083 C CA . CYS A 1 287 ? -23.251 19.662 8.672 1.00 45.62 287 CYS A CA 1
ATOM 2084 C C . CYS A 1 287 ? -22.472 20.978 8.901 1.00 45.62 287 CYS A C 1
ATOM 2086 O O . CYS A 1 287 ? -21.609 21.048 9.770 1.00 45.62 287 CYS A O 1
ATOM 2088 N N . GLU A 1 288 ? -22.801 22.065 8.184 1.00 43.25 288 GLU A N 1
ATOM 2089 C CA . GLU A 1 288 ? -22.156 23.391 8.365 1.00 43.25 288 GLU A CA 1
ATOM 2090 C C . GLU A 1 288 ? -22.230 23.915 9.816 1.00 43.25 288 GLU A C 1
ATOM 2092 O O . GLU A 1 288 ? -21.416 24.739 10.235 1.00 43.25 288 GLU A O 1
ATOM 2097 N N . ALA A 1 289 ? -23.217 23.448 10.587 1.00 46.59 289 ALA A N 1
ATOM 2098 C CA . ALA A 1 289 ? -23.439 23.843 11.975 1.00 46.59 289 ALA A CA 1
ATOM 2099 C C . ALA A 1 289 ? -22.631 23.025 13.001 1.00 46.59 289 ALA A C 1
ATOM 2101 O O . ALA A 1 289 ? -22.420 23.510 14.113 1.00 46.59 289 ALA A O 1
ATOM 2102 N N . ASP A 1 290 ? -22.191 21.817 12.644 1.00 44.00 290 ASP A N 1
ATOM 2103 C CA . ASP A 1 290 ? -21.370 20.949 13.489 1.00 44.00 290 ASP A CA 1
ATOM 2104 C C . ASP A 1 290 ? -20.378 20.174 12.606 1.00 44.00 290 ASP A C 1
ATOM 2106 O O . ASP A 1 290 ? -20.722 19.125 12.056 1.00 44.00 290 ASP A O 1
ATOM 2110 N N . PRO A 1 291 ? -19.141 20.682 12.453 1.00 38.81 291 PRO A N 1
ATOM 2111 C CA . PRO A 1 291 ? -18.154 20.124 11.533 1.00 38.81 291 PRO A CA 1
ATOM 2112 C C . PRO A 1 291 ? -17.705 18.694 11.864 1.00 38.81 291 PRO A C 1
ATOM 2114 O O . PRO A 1 291 ? -16.914 18.149 11.092 1.00 38.81 291 PRO A O 1
ATOM 2117 N N . ALA A 1 292 ? -18.153 18.140 12.998 1.00 34.59 292 ALA A N 1
ATOM 2118 C CA . ALA A 1 292 ? -17.846 16.802 13.490 1.00 34.59 292 ALA A CA 1
ATOM 2119 C C . ALA A 1 292 ? -18.964 15.760 13.242 1.00 34.59 292 ALA A C 1
ATOM 2121 O O . ALA A 1 292 ? -18.769 14.605 13.606 1.00 34.59 292 ALA A O 1
ATOM 2122 N N . HIS A 1 293 ? -20.106 16.126 12.633 1.00 37.34 293 HIS A N 1
ATOM 2123 C CA . HIS A 1 293 ? -21.233 15.209 12.378 1.00 37.34 293 HIS A CA 1
ATOM 2124 C C . HIS A 1 293 ? -21.727 15.240 10.913 1.00 37.34 293 HIS A C 1
ATOM 2126 O O . HIS A 1 293 ? -21.717 16.288 10.259 1.00 37.34 293 HIS A O 1
ATOM 2132 N N . TYR A 1 294 ? -22.199 14.083 10.422 1.00 44.59 294 TYR A N 1
ATOM 2133 C CA . TYR A 1 294 ? -22.807 13.895 9.094 1.00 44.59 294 TYR A CA 1
ATOM 2134 C C . TYR A 1 294 ? -24.320 13.673 9.220 1.00 44.59 294 TYR A C 1
ATOM 2136 O O . TYR A 1 294 ? -24.750 12.974 10.135 1.00 44.59 294 TYR A O 1
ATOM 2144 N N . CYS A 1 295 ? -25.114 14.306 8.350 1.00 41.50 295 CYS A N 1
ATOM 2145 C CA . CYS A 1 295 ? -26.559 14.488 8.563 1.00 41.50 295 CYS A CA 1
ATOM 2146 C C .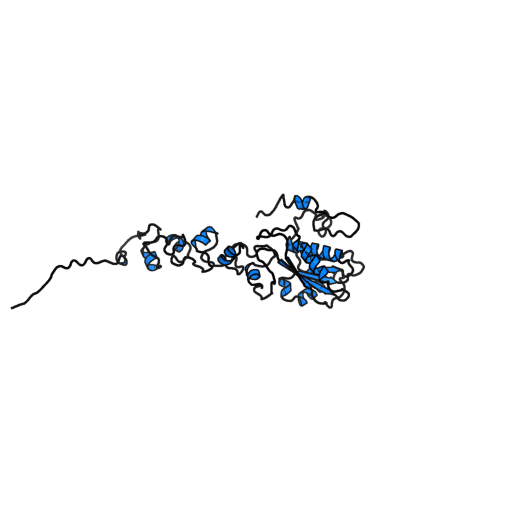 CYS A 1 295 ? -27.477 13.922 7.456 1.00 41.50 295 CYS A C 1
ATOM 2148 O O . CYS A 1 295 ? -28.692 14.032 7.603 1.00 41.50 295 CYS A O 1
ATOM 2150 N N . ASP A 1 296 ? -26.930 13.379 6.359 1.00 41.34 296 ASP A N 1
ATOM 2151 C CA . ASP A 1 296 ? -27.717 12.805 5.255 1.00 41.34 296 ASP A CA 1
ATOM 2152 C C . ASP A 1 296 ? -27.093 11.486 4.741 1.00 41.34 296 ASP A C 1
ATOM 2154 O O . ASP A 1 296 ? -26.198 11.482 3.900 1.00 41.34 296 ASP A O 1
ATOM 2158 N N . GLY A 1 297 ? -27.585 10.355 5.261 1.00 39.38 297 GLY A N 1
ATOM 2159 C CA . GLY A 1 297 ? -27.759 9.067 4.570 1.00 39.38 297 GLY A CA 1
ATOM 2160 C C . GLY A 1 297 ? -26.710 8.615 3.539 1.00 39.38 297 GLY A C 1
ATOM 2161 O O . GLY A 1 297 ? -26.949 8.651 2.333 1.00 39.38 297 GLY A O 1
ATOM 2162 N N . GLY A 1 298 ? -25.628 8.020 4.035 1.00 35.62 298 GLY A N 1
ATOM 2163 C CA . GLY A 1 298 ? -24.706 7.111 3.338 1.00 35.62 298 GLY A CA 1
ATOM 2164 C C . GLY A 1 298 ? -24.170 6.094 4.356 1.00 35.62 298 GLY A C 1
ATOM 2165 O O . GLY A 1 298 ? -24.615 6.120 5.500 1.00 35.62 298 GLY A O 1
ATOM 2166 N N . TRP A 1 299 ? -23.209 5.225 4.011 1.00 39.72 299 TRP A N 1
ATOM 2167 C CA . TRP A 1 299 ? -22.601 4.209 4.915 1.00 39.72 299 TRP A CA 1
ATOM 2168 C C . TRP A 1 299 ? -22.037 4.744 6.260 1.00 39.72 299 TRP A C 1
ATOM 2170 O O . TRP A 1 299 ? -21.524 3.975 7.069 1.00 39.72 299 TRP A O 1
ATOM 2180 N N . LEU A 1 300 ? -22.146 6.052 6.506 1.00 39.41 300 LEU A N 1
ATOM 2181 C CA . LEU A 1 300 ? -21.659 6.800 7.656 1.00 39.41 300 LEU A CA 1
ATOM 2182 C C . LEU A 1 300 ? -22.733 7.152 8.704 1.00 39.41 300 LEU A C 1
ATOM 2184 O O . LEU A 1 300 ? -22.400 7.863 9.646 1.00 39.41 300 LEU A O 1
ATOM 2188 N N . GLU A 1 301 ? -23.969 6.650 8.633 1.00 35.12 301 GLU A N 1
ATOM 2189 C CA . GLU A 1 301 ? -24.932 6.802 9.742 1.00 35.12 301 GLU A CA 1
ATOM 2190 C C . GLU A 1 301 ? -25.157 5.486 10.511 1.00 35.12 301 GLU A C 1
ATOM 2192 O O . GLU A 1 301 ? -25.782 4.558 9.989 1.00 35.12 301 GLU A O 1
ATOM 2197 N N . PRO A 1 302 ? -24.721 5.390 11.783 1.00 33.69 302 PRO A N 1
ATOM 2198 C CA . PRO A 1 302 ? -25.203 4.364 12.695 1.00 33.69 302 PRO A CA 1
ATOM 2199 C C . PRO A 1 302 ? -26.705 4.519 12.940 1.00 33.69 302 PRO A C 1
ATOM 2201 O O . PRO A 1 302 ? -27.159 5.485 13.554 1.00 33.69 302 PRO A O 1
ATOM 2204 N N . SER A 1 303 ? -27.498 3.545 12.496 1.00 36.62 303 SER A N 1
ATOM 2205 C CA . SER A 1 303 ? -28.908 3.438 12.877 1.00 36.62 303 SER A CA 1
ATOM 2206 C C . SER A 1 303 ? -29.018 3.023 14.352 1.00 36.62 303 SER A C 1
ATOM 2208 O O . SER A 1 303 ? -28.896 1.845 14.681 1.00 36.62 303 SER A O 1
ATOM 2210 N N . LEU A 1 304 ? -29.283 3.980 15.249 1.00 38.81 304 LEU A N 1
ATOM 2211 C CA . LEU A 1 304 ? -29.456 3.769 16.700 1.00 38.81 304 LEU A CA 1
ATOM 2212 C C . LEU A 1 304 ? -30.890 3.332 17.098 1.00 38.81 304 LEU A C 1
ATOM 2214 O O . LEU A 1 304 ? -31.437 3.768 18.112 1.00 38.81 304 LEU A O 1
ATOM 2218 N N . GLY A 1 305 ? -31.501 2.427 16.327 1.00 33.00 305 GLY A N 1
ATOM 2219 C CA . GLY A 1 305 ? -32.536 1.528 16.858 1.00 33.00 305 GLY A CA 1
ATOM 2220 C C . GLY A 1 305 ? -33.965 2.057 17.075 1.00 33.00 305 GLY A C 1
ATOM 2221 O O . GLY A 1 305 ? -34.652 1.530 17.951 1.00 33.00 305 GLY A O 1
ATOM 2222 N N . ASP A 1 306 ? -34.480 3.000 16.280 1.00 35.69 306 ASP A N 1
ATOM 2223 C CA . ASP A 1 306 ? -35.888 3.450 16.362 1.00 35.69 306 ASP A CA 1
ATOM 2224 C C . ASP A 1 306 ? -36.771 3.149 15.128 1.00 35.69 306 ASP A C 1
ATOM 2226 O O . ASP A 1 306 ? -37.955 3.493 15.116 1.00 35.69 306 ASP A O 1
ATOM 2230 N N . GLY A 1 307 ? -36.272 2.369 14.161 1.00 35.78 307 GLY A N 1
ATOM 2231 C CA . GLY A 1 307 ? -37.117 1.674 13.179 1.00 35.78 307 GLY A CA 1
ATOM 2232 C C . GLY A 1 307 ? -37.190 2.271 11.771 1.00 35.78 307 GLY A C 1
ATOM 2233 O O . GLY A 1 307 ? -38.286 2.368 11.219 1.00 35.78 307 GLY A O 1
ATOM 2234 N N . PHE A 1 308 ? -36.047 2.563 11.145 1.00 34.03 308 PHE A N 1
ATOM 2235 C CA . PHE A 1 308 ? -35.958 2.854 9.707 1.00 34.03 308 PHE A CA 1
ATOM 2236 C C . PHE A 1 308 ? -35.105 1.823 8.943 1.00 34.03 308 PHE A C 1
ATOM 2238 O O . PHE A 1 308 ? -34.237 1.161 9.506 1.00 34.03 308 PHE A O 1
ATOM 2245 N N . GLU A 1 309 ? -35.476 1.603 7.680 1.00 30.25 309 GLU A N 1
ATOM 2246 C CA . GLU A 1 309 ? -35.223 0.401 6.878 1.00 30.25 309 GLU A CA 1
ATOM 2247 C C . GLU A 1 309 ? -33.792 0.245 6.337 1.00 30.25 309 GLU A C 1
ATOM 2249 O O . GLU A 1 309 ? -33.085 1.200 6.036 1.00 30.25 309 GLU A O 1
ATOM 2254 N N . ARG A 1 310 ? -33.419 -1.022 6.130 1.00 45.44 310 ARG A N 1
ATOM 2255 C CA . ARG A 1 310 ? -32.245 -1.464 5.374 1.00 45.44 310 ARG A CA 1
ATOM 2256 C C . ARG A 1 310 ? -32.413 -1.138 3.880 1.00 45.44 310 ARG A C 1
ATOM 2258 O O . ARG A 1 310 ? -33.193 -1.837 3.244 1.00 45.44 310 ARG A O 1
ATOM 2265 N N . THR A 1 311 ? -31.658 -0.175 3.337 1.00 35.12 311 THR A N 1
ATOM 2266 C CA . THR A 1 311 ? -31.082 -0.139 1.961 1.00 35.12 311 THR A CA 1
ATOM 2267 C C . THR A 1 311 ? -30.280 1.152 1.728 1.00 35.12 311 THR A C 1
ATOM 2269 O O . THR A 1 311 ? -30.571 2.171 2.344 1.00 35.12 311 THR A O 1
ATOM 2272 N N . LEU A 1 312 ? -29.307 1.095 0.809 1.00 37.56 312 LEU A N 1
ATOM 2273 C CA . LEU A 1 312 ? -28.542 2.231 0.268 1.00 37.56 312 LEU A CA 1
ATOM 2274 C C . LEU A 1 312 ? -29.441 3.404 -0.182 1.00 37.56 312 LEU A C 1
ATOM 2276 O O . LEU A 1 312 ? -30.366 3.178 -0.968 1.00 37.56 312 LEU A O 1
ATOM 2280 N N . PRO A 1 313 ? -29.144 4.650 0.226 1.00 34.12 313 PRO A N 1
ATOM 2281 C CA . PRO A 1 313 ? -29.736 5.850 -0.359 1.00 34.12 313 PRO A CA 1
ATOM 2282 C C . PRO A 1 313 ? -29.171 6.123 -1.765 1.00 34.12 313 PRO A C 1
ATOM 2284 O O . PRO A 1 313 ? -27.976 5.966 -2.008 1.00 34.12 313 PRO A O 1
ATOM 2287 N N . GLN A 1 314 ? -30.040 6.560 -2.683 1.00 34.00 314 GLN A N 1
ATOM 2288 C CA . GLN A 1 314 ? -29.772 6.867 -4.102 1.00 34.00 314 GLN A CA 1
ATOM 2289 C C . GLN A 1 314 ? -28.496 7.707 -4.416 1.00 34.00 314 GLN A C 1
ATOM 2291 O O . GLN A 1 314 ? -27.961 7.540 -5.503 1.00 34.00 314 GLN A O 1
ATOM 2296 N N . PRO A 1 315 ? -27.935 8.522 -3.502 1.00 34.44 315 PRO A N 1
ATOM 2297 C CA . PRO A 1 315 ? -26.695 9.277 -3.739 1.00 34.44 315 PRO A CA 1
ATOM 2298 C C . PRO A 1 315 ? -25.371 8.498 -3.623 1.00 34.44 315 PRO A C 1
ATOM 2300 O O . PRO A 1 315 ? -24.402 8.906 -4.257 1.00 34.44 315 PRO A O 1
ATOM 2303 N N . VAL A 1 316 ? -25.304 7.350 -2.916 1.00 39.12 316 VAL A N 1
ATOM 2304 C CA . VAL A 1 316 ? -24.159 6.405 -3.073 1.00 39.12 316 VAL A CA 1
ATOM 2305 C C . VAL A 1 316 ? -24.076 5.932 -4.532 1.00 39.12 316 VAL A C 1
ATOM 2307 O O . VAL A 1 316 ? -23.007 5.610 -5.035 1.00 39.12 316 VAL A O 1
ATOM 2310 N N . ALA A 1 317 ? -25.225 5.938 -5.208 1.00 38.78 317 ALA A N 1
ATOM 2311 C CA . ALA A 1 317 ? -25.408 5.594 -6.604 1.00 38.78 317 ALA A CA 1
ATOM 2312 C C . ALA A 1 317 ? -25.282 6.781 -7.584 1.00 38.78 317 ALA A C 1
ATOM 2314 O O . ALA A 1 317 ? -25.246 6.506 -8.768 1.00 38.78 317 ALA A O 1
ATOM 2315 N N . GLU A 1 318 ? -25.179 8.046 -7.146 1.00 35.56 318 GLU A N 1
ATOM 2316 C CA . GLU A 1 318 ? -25.030 9.212 -8.052 1.00 35.56 318 GLU A CA 1
ATOM 2317 C C . GLU A 1 318 ? -23.665 9.921 -7.906 1.00 35.56 318 GLU A C 1
ATOM 2319 O O . GLU A 1 318 ? -23.174 10.516 -8.854 1.00 35.56 318 GLU A O 1
ATOM 2324 N N . GLN A 1 319 ? -22.975 9.824 -6.764 1.00 34.97 319 GLN A N 1
ATOM 2325 C CA . GLN A 1 319 ? -21.692 10.524 -6.559 1.00 34.97 319 GLN A CA 1
ATOM 2326 C C . GLN A 1 319 ? -20.450 9.705 -6.953 1.00 34.97 319 GLN A C 1
ATOM 2328 O O . GLN A 1 319 ? -19.416 10.275 -7.287 1.00 34.97 319 GLN A O 1
ATOM 2333 N N . VAL A 1 320 ? -20.578 8.374 -6.982 1.00 45.22 320 VAL A N 1
ATOM 2334 C CA . VAL A 1 320 ? -19.682 7.475 -7.734 1.00 45.22 320 VAL A CA 1
ATOM 2335 C C . VAL A 1 320 ? -19.869 7.680 -9.253 1.00 45.22 320 VAL A C 1
ATOM 2337 O O . VAL A 1 320 ? -18.983 7.341 -10.031 1.00 45.22 320 VAL A O 1
ATOM 2340 N N . GLU A 1 321 ? -20.997 8.274 -9.676 1.00 35.16 321 GLU A N 1
ATOM 2341 C CA . GLU A 1 321 ? -21.305 8.598 -11.077 1.00 35.16 321 GLU A CA 1
ATOM 2342 C C . GLU A 1 321 ? -20.877 10.021 -11.514 1.00 35.16 321 GLU A C 1
ATOM 2344 O O . GLU A 1 321 ? -20.643 10.197 -12.709 1.00 35.16 321 GLU A O 1
ATOM 2349 N N . ASP A 1 322 ? -20.730 11.008 -10.610 1.00 35.16 322 ASP A N 1
ATOM 2350 C CA . ASP A 1 322 ? -20.465 12.409 -11.003 1.00 35.16 322 ASP A CA 1
ATOM 2351 C C . ASP A 1 322 ? -18.977 12.837 -11.003 1.00 35.16 322 ASP A C 1
ATOM 2353 O O . ASP A 1 322 ? -18.510 13.236 -12.062 1.00 35.16 322 ASP A O 1
ATOM 2357 N N . ASP A 1 323 ? -18.192 12.798 -9.911 1.00 41.00 323 ASP A N 1
ATOM 2358 C CA . ASP A 1 323 ? -16.933 13.585 -9.896 1.00 41.00 323 ASP A CA 1
ATOM 2359 C C . ASP A 1 323 ? -15.852 13.157 -8.874 1.00 41.00 323 ASP A C 1
ATOM 2361 O O . ASP A 1 323 ? -15.746 13.724 -7.788 1.00 41.00 323 ASP A O 1
ATOM 2365 N N . GLY A 1 324 ? -14.900 12.313 -9.286 1.00 32.94 324 GLY A N 1
ATOM 2366 C CA . GLY A 1 324 ? -13.506 12.643 -8.944 1.00 32.94 324 GLY A CA 1
ATOM 2367 C C . GLY A 1 324 ? -12.550 11.515 -8.575 1.00 32.94 324 GLY A C 1
ATOM 2368 O O . GLY A 1 324 ? -12.038 11.493 -7.464 1.00 32.94 324 GLY A O 1
ATOM 2369 N N . PHE A 1 325 ? -12.169 10.710 -9.566 1.00 36.78 325 PHE A N 1
ATOM 2370 C CA . PHE A 1 325 ? -10.754 10.402 -9.802 1.00 36.78 325 PHE A CA 1
ATOM 2371 C C . PHE A 1 325 ? -10.333 11.139 -11.074 1.00 36.78 325 PHE A C 1
ATOM 2373 O O . PHE A 1 325 ? -10.416 10.593 -12.172 1.00 36.78 325 PHE A O 1
ATOM 2380 N N . GLN A 1 326 ? -9.961 12.415 -10.954 1.00 32.47 326 GLN A N 1
ATOM 2381 C CA . GLN A 1 326 ? -9.208 13.112 -11.999 1.00 32.47 326 GLN A CA 1
ATOM 2382 C C . GLN A 1 326 ? -8.213 14.092 -11.378 1.00 32.47 326 GLN A C 1
ATOM 2384 O O . GLN A 1 326 ? -8.607 15.174 -10.940 1.00 32.47 326 GLN A O 1
ATOM 2389 N N . GLY A 1 327 ? -6.930 13.719 -11.448 1.00 34.94 327 GLY A N 1
ATOM 2390 C CA . GLY A 1 327 ? -5.772 14.591 -11.244 1.00 34.94 327 GLY A CA 1
ATOM 2391 C C . GLY A 1 327 ? -5.001 14.309 -9.974 1.00 34.94 327 GLY A C 1
ATOM 2392 O O . GLY A 1 327 ? -5.306 14.991 -8.974 1.00 34.94 327 GLY A O 1
#

pLDDT: mean 77.18, std 22.77, range [30.25, 98.38]

Radius of gyration: 32.97 Å; chains: 1; bounding box: 117×42×92 Å

Sequence (327 aa):
MASIPRRSLLVAIAIVPIAFLAILGGTNVVALDDDGAPAAAEVWGGSDPFVTDTDGDGLDDATEYDIGTDPRVADTDGDGVEDGRERQLGTDPTRADTDDDGLPDGSEVAIGTDPFLADTDGDGLPDGAEVDGATRDGVSLPDADPLRMTLYVRIDHAEGAAPVSAADAERLAAHFAAMPIENPDGSTGVDLQVQRGDRLKVGPYTGENFDALAAASERVRGDRSRVARGILVVPFESDLASVGYGRTPGRFLVVDAGASADDRESIAVHELLHNVLGELDASPGRCEADPAHYCDGGWLEPSLGDGFERTLPQPVAEQVEDDGFQG

Secondary structure (DSSP, 8-state):
-----------------GGGS--SSSS----SSSSS--HHHHHHHT--TT-SSSS-SSS-HHHHHHHT--TT-SSSS-SSS-HHHHHHHT--TT-S-SS-SSS-HHHHHHHT--TT-SSSS-SSS-HHHHHHTB-TT--B-TT--TTS-EEEEEEEEETTPPPPPHHHHHHHHHHHHTS-PBPTTS-BS-EEEEEEEEEE----B-SS-HHHHHHHHHHHHGGGGGT-EEEEEEPBPTT---SEEE-SS-SEEEEETTS-HHHHHHHHHHHHHHHHS---TT-TTB-TT-TT-B-S-STT----SS----S--TTTTTHHHHS----